Protein AF-A0A8T6I9H3-F1 (afdb_monomer)

pLDDT: mean 93.81, std 9.61, range [36.78, 98.88]

Secondary structure (DSSP, 8-state):
-PPP----HHHHHHHHHHHHHHHHHHHHHTT-HHHHHHHHHHTTTSTTHHHHHHHHHHHTTTT--HHHHHHHHHHTTTSTHHHHHHHHHHHHHHHTT-HHHHHHH----S-HHHHHHHHHHHHHTT-HHHHHHTHHHHHSSSSPPPTTSHHHHHHHHHTT---HHHHHHHHHHHHHTT-HHHHHHHGGG--HHHHHHHHHHHHHHH-GGGGG-GGGS-SSHHHHHHHHHHHHHHHTT-HHHHHHHHHHHHTTS---HHHHHHHHHHHHHHHHHTT-PPSS--TT-TTS-HHHHHHHHHHHHHTT-HHHHHHHHHTS-HHHHTSHHHHHHHHH-

Radius of gyration: 30.92 Å; Cα contacts (8 Å, |Δi|>4): 380; chains: 1; bounding box: 81×69×68 Å

Structure (mmCIF, N/CA/C/O backbone):
data_AF-A0A8T6I9H3-F1
#
_entry.id   AF-A0A8T6I9H3-F1
#
loop_
_atom_site.group_PDB
_atom_site.id
_atom_site.type_symbol
_atom_site.label_atom_id
_atom_site.label_alt_id
_atom_site.label_comp_id
_atom_site.label_asym_id
_atom_site.label_entity_id
_atom_site.label_seq_id
_atom_site.pdbx_PDB_ins_code
_atom_site.Cartn_x
_atom_site.Cartn_y
_atom_site.Cartn_z
_atom_site.occupancy
_atom_site.B_iso_or_equiv
_atom_site.auth_seq_id
_atom_site.auth_comp_id
_atom_site.auth_asym_id
_atom_site.auth_atom_id
_atom_site.pdbx_PDB_model_num
ATOM 1 N N . MET A 1 1 ? -57.522 -49.119 18.468 1.00 36.78 1 MET A N 1
ATOM 2 C CA . MET A 1 1 ? -56.795 -48.769 17.228 1.00 36.78 1 MET A CA 1
ATOM 3 C C . MET A 1 1 ? -56.031 -47.480 17.464 1.00 36.78 1 MET A C 1
ATOM 5 O O . MET A 1 1 ? -56.468 -46.676 18.274 1.00 36.78 1 MET A O 1
ATOM 9 N N . ALA A 1 2 ? -54.859 -47.402 16.841 1.00 38.75 2 ALA A N 1
ATOM 10 C CA . ALA A 1 2 ? -53.710 -46.561 17.155 1.00 38.75 2 ALA A CA 1
ATOM 11 C C . ALA A 1 2 ? -53.983 -45.057 17.339 1.00 38.75 2 ALA A C 1
ATOM 13 O O . ALA A 1 2 ? -54.777 -44.458 16.618 1.00 38.75 2 ALA A O 1
ATOM 14 N N . GLY A 1 3 ? -53.257 -44.474 18.298 1.00 36.84 3 GLY A N 1
ATOM 15 C CA . GLY A 1 3 ? -53.202 -43.043 18.560 1.00 36.84 3 GLY A CA 1
ATOM 16 C C . GLY A 1 3 ? -52.386 -42.282 17.514 1.00 36.84 3 GLY A C 1
ATOM 17 O O . GLY A 1 3 ? -51.357 -42.758 17.032 1.00 36.84 3 GLY A O 1
ATOM 18 N N . LEU A 1 4 ? -52.866 -41.080 17.196 1.00 40.47 4 LEU A N 1
ATOM 19 C CA . LEU A 1 4 ? -52.144 -40.054 16.452 1.00 40.47 4 LEU A CA 1
ATOM 20 C C . LEU A 1 4 ? -51.033 -39.477 17.342 1.00 40.47 4 LEU A C 1
ATOM 22 O O . LEU A 1 4 ? -51.314 -38.860 18.368 1.00 40.47 4 LEU A O 1
ATOM 26 N N . LEU A 1 5 ? -49.776 -39.640 16.931 1.00 42.06 5 LEU A N 1
ATOM 27 C CA . LEU A 1 5 ? -48.656 -38.880 17.480 1.00 42.06 5 LEU A CA 1
ATOM 28 C C . LEU A 1 5 ? -48.654 -37.484 16.848 1.00 42.06 5 LEU A C 1
ATOM 30 O O . LEU A 1 5 ? -48.402 -37.328 15.655 1.00 42.06 5 LEU A O 1
ATOM 34 N N . ALA A 1 6 ? -48.951 -36.474 17.663 1.00 47.09 6 ALA A N 1
ATOM 35 C CA . ALA A 1 6 ? -48.801 -35.069 17.319 1.00 47.09 6 ALA A CA 1
ATOM 36 C C . ALA A 1 6 ? -47.307 -34.710 17.238 1.00 47.09 6 ALA A C 1
ATOM 38 O O . ALA A 1 6 ? -46.631 -34.582 18.254 1.00 47.09 6 ALA A O 1
ATOM 39 N N . THR A 1 7 ? -46.790 -34.520 16.026 1.00 47.56 7 THR A N 1
ATOM 40 C CA . THR A 1 7 ? -45.418 -34.046 15.771 1.00 47.56 7 THR A CA 1
ATOM 41 C C . THR A 1 7 ? -45.321 -32.515 15.638 1.00 47.56 7 THR A C 1
ATOM 43 O O . THR A 1 7 ? -44.313 -32.010 15.157 1.00 47.56 7 THR A O 1
ATOM 46 N N . GLY A 1 8 ? -46.353 -31.759 16.045 1.00 48.25 8 GLY A N 1
ATOM 47 C CA . GLY A 1 8 ? -46.436 -30.299 15.850 1.00 48.25 8 GLY A CA 1
ATOM 48 C C . GLY A 1 8 ? -45.711 -29.426 16.889 1.00 48.25 8 GLY A C 1
ATOM 49 O O . GLY A 1 8 ? -45.362 -28.291 16.592 1.00 48.25 8 GLY A O 1
ATOM 50 N N . GLY A 1 9 ? -45.420 -29.939 18.090 1.00 56.88 9 GLY A N 1
ATOM 51 C CA . GLY A 1 9 ? -45.031 -29.091 19.230 1.00 56.88 9 GLY A CA 1
ATOM 52 C C . GLY A 1 9 ? -43.678 -28.376 19.112 1.00 56.88 9 GLY A C 1
ATOM 53 O O . GLY A 1 9 ? -43.577 -27.207 19.453 1.00 56.88 9 GLY A O 1
ATOM 54 N N . ALA A 1 10 ? -42.637 -29.040 18.604 1.00 60.53 10 ALA A N 1
ATOM 55 C CA . ALA A 1 10 ? -41.284 -28.466 18.595 1.00 60.53 10 ALA A CA 1
ATOM 56 C C . ALA A 1 10 ? -41.051 -27.442 17.465 1.00 60.53 10 ALA A C 1
ATOM 58 O O . ALA A 1 10 ? -40.209 -26.554 17.587 1.00 60.53 10 ALA A O 1
ATOM 59 N N . ALA A 1 11 ? -41.773 -27.571 16.346 1.00 62.22 11 ALA A N 1
ATOM 60 C CA . ALA A 1 11 ? -41.647 -26.661 15.208 1.00 62.22 11 ALA A CA 1
ATOM 61 C C . ALA A 1 11 ? -42.436 -25.358 15.425 1.00 62.22 11 ALA A C 1
ATOM 63 O O . ALA A 1 11 ? -41.925 -24.286 15.085 1.00 62.22 11 ALA A O 1
ATOM 64 N N . ASP A 1 12 ? -43.626 -25.452 16.029 1.00 63.31 12 ASP A N 1
ATOM 65 C CA . ASP A 1 12 ? -44.452 -24.294 16.388 1.00 63.31 12 ASP A CA 1
ATOM 66 C C . ASP A 1 12 ? -43.813 -23.483 17.531 1.00 63.31 12 ASP A C 1
ATOM 68 O O . ASP A 1 12 ? -43.725 -22.258 17.431 1.00 63.31 12 ASP A O 1
ATOM 72 N N . ASP A 1 13 ? -43.233 -24.154 18.535 1.00 80.56 13 ASP A N 1
ATOM 73 C CA . ASP A 1 13 ? -42.449 -23.526 19.615 1.00 80.56 13 ASP A CA 1
ATOM 74 C C . ASP A 1 13 ? -41.229 -22.761 19.062 1.00 80.56 13 ASP A C 1
ATOM 76 O O . ASP A 1 13 ? -41.000 -21.587 19.359 1.00 80.56 13 ASP A O 1
ATOM 80 N N . LEU A 1 14 ? -40.491 -23.360 18.119 1.00 88.62 14 LEU A N 1
ATOM 81 C CA . LEU A 1 14 ? -39.359 -22.683 17.481 1.00 88.62 14 LEU A CA 1
ATOM 82 C C . LEU A 1 14 ? -39.787 -21.472 16.631 1.00 88.62 14 LEU A C 1
ATOM 84 O O . LEU A 1 14 ? -39.045 -20.487 16.540 1.00 88.62 14 LEU A O 1
ATOM 88 N N . TYR A 1 15 ? -40.951 -21.526 15.975 1.00 91.75 15 TYR A N 1
ATOM 89 C CA . TYR A 1 15 ? -41.499 -20.387 15.232 1.00 91.75 15 TYR A CA 1
ATOM 90 C C . TYR A 1 15 ? -41.883 -19.233 16.168 1.00 91.75 15 TYR A C 1
ATOM 92 O O . TYR A 1 15 ? -41.583 -18.068 15.869 1.00 91.75 15 TYR A O 1
ATOM 100 N N . GLU A 1 16 ? -42.482 -19.544 17.315 1.00 92.56 16 GLU A N 1
ATOM 101 C CA . GLU A 1 16 ? -42.826 -18.551 18.328 1.00 92.56 16 GLU A CA 1
ATOM 102 C C . GLU A 1 16 ? -41.568 -17.898 18.921 1.00 92.56 16 GLU A C 1
ATOM 104 O O . GLU A 1 16 ? -41.449 -16.670 18.888 1.00 92.56 16 GLU A O 1
ATOM 109 N N . LEU A 1 17 ? -40.561 -18.689 19.316 1.00 94.38 17 LEU A N 1
ATOM 110 C CA . LEU A 1 17 ? -39.268 -18.189 19.812 1.00 94.38 17 LEU A CA 1
ATOM 111 C C . LEU A 1 17 ? -38.562 -17.277 18.794 1.00 94.38 17 LEU A C 1
ATOM 113 O O . LEU A 1 17 ? -38.010 -16.229 19.145 1.00 94.38 17 LEU A O 1
ATOM 117 N N . ARG A 1 18 ? -38.615 -17.617 17.497 1.00 95.75 18 ARG A N 1
ATOM 118 C CA . ARG A 1 18 ? -38.089 -16.760 16.416 1.00 95.75 18 ARG A CA 1
ATOM 119 C C . ARG A 1 18 ? -38.833 -15.433 16.318 1.00 95.75 18 ARG A C 1
ATOM 121 O O . ARG A 1 18 ? -38.207 -14.405 16.049 1.00 95.75 18 ARG A O 1
ATOM 128 N N . THR A 1 19 ? -40.149 -15.453 16.495 1.00 95.94 19 THR A N 1
ATOM 129 C CA . THR A 1 19 ? -40.988 -14.251 16.458 1.00 95.94 19 THR A CA 1
ATOM 130 C C . THR A 1 19 ? -40.684 -13.358 17.658 1.00 95.94 19 THR A C 1
ATOM 132 O O . THR A 1 19 ? -40.371 -12.183 17.467 1.00 95.94 19 THR A O 1
ATOM 135 N N . GLN A 1 20 ? -40.643 -13.925 18.866 1.00 95.88 20 GLN A N 1
ATOM 136 C CA . GLN A 1 20 ? -40.272 -13.221 20.097 1.00 95.88 20 GLN A CA 1
ATOM 137 C C . GLN A 1 20 ? -38.870 -12.598 20.006 1.00 95.88 20 GLN A C 1
ATOM 139 O O . GLN A 1 20 ? -38.680 -11.437 20.375 1.00 95.88 20 GLN A O 1
ATOM 144 N N . TYR A 1 21 ? -37.896 -13.315 19.435 1.00 97.56 21 TYR A N 1
ATOM 145 C CA . TYR A 1 21 ? -36.550 -12.788 19.196 1.00 97.56 21 TYR A CA 1
ATOM 146 C C . TYR A 1 21 ? -36.554 -11.557 18.275 1.00 97.56 21 TYR A C 1
ATOM 148 O O . TYR A 1 21 ? -35.934 -10.540 18.594 1.00 97.56 21 TYR A O 1
ATOM 156 N N . LYS A 1 22 ? -37.264 -11.614 17.138 1.00 97.44 22 LYS A N 1
ATOM 157 C CA . LYS A 1 22 ? -37.375 -10.468 16.214 1.00 97.44 22 LYS A CA 1
ATOM 158 C C . LYS A 1 22 ? -38.033 -9.271 16.897 1.00 97.44 22 LYS A C 1
ATOM 160 O O . LYS A 1 22 ? -37.545 -8.146 16.779 1.00 97.44 22 LYS A O 1
ATOM 165 N N . ASP A 1 23 ? -39.089 -9.526 17.661 1.00 97.31 23 ASP A N 1
ATOM 166 C CA . ASP A 1 23 ? -39.791 -8.522 18.454 1.00 97.31 23 ASP A CA 1
ATOM 167 C C . ASP A 1 23 ? -38.887 -7.855 19.494 1.00 97.31 23 ASP A C 1
ATOM 169 O O . ASP A 1 23 ? -38.960 -6.636 19.682 1.00 97.31 23 ASP A O 1
ATOM 173 N N . ALA A 1 24 ? -38.009 -8.626 20.142 1.00 97.75 24 ALA A N 1
ATOM 174 C CA . ALA A 1 24 ? -37.013 -8.113 21.076 1.00 97.75 24 ALA A CA 1
ATOM 175 C C . ALA A 1 24 ? -36.038 -7.162 20.368 1.00 97.75 24 ALA A C 1
ATOM 177 O O . ALA A 1 24 ? -35.841 -6.027 20.813 1.00 97.75 24 ALA A O 1
ATOM 178 N N . VAL A 1 25 ? -35.480 -7.576 19.226 1.00 97.25 25 VAL A N 1
ATOM 179 C CA . VAL A 1 25 ? -34.564 -6.738 18.434 1.00 97.25 25 VAL A CA 1
ATOM 180 C C . VAL A 1 25 ? -35.252 -5.440 17.993 1.00 97.25 25 VAL A C 1
ATOM 182 O O . VAL A 1 25 ? -34.692 -4.356 18.170 1.00 97.25 25 VAL A O 1
ATOM 185 N N . HIS A 1 26 ? -36.491 -5.515 17.501 1.00 97.69 26 HIS A N 1
ATOM 186 C CA . HIS A 1 26 ? -37.279 -4.335 17.131 1.00 97.69 26 HIS A CA 1
ATOM 187 C C . HIS A 1 26 ? -37.606 -3.444 18.339 1.00 97.69 26 HIS A C 1
ATOM 189 O O . HIS A 1 26 ? -37.639 -2.217 18.223 1.00 97.69 26 HIS A O 1
ATOM 195 N N . ALA A 1 27 ? -37.864 -4.029 19.512 1.00 97.69 27 ALA A N 1
ATOM 196 C CA . ALA A 1 27 ? -38.088 -3.271 20.737 1.00 97.69 27 ALA A CA 1
ATOM 197 C C . ALA A 1 27 ? -36.842 -2.466 21.122 1.00 97.69 27 ALA A C 1
ATOM 199 O O . ALA A 1 27 ? -36.969 -1.278 21.416 1.00 97.69 27 ALA A O 1
ATOM 200 N N . LEU A 1 28 ? -35.653 -3.071 21.050 1.00 96.62 28 LEU A N 1
ATOM 201 C CA . LEU A 1 28 ? -34.394 -2.381 21.321 1.00 96.62 28 LEU A CA 1
ATOM 202 C C . LEU A 1 28 ? -34.133 -1.244 20.325 1.00 96.62 28 LEU A C 1
ATOM 204 O O . LEU A 1 28 ? -33.828 -0.130 20.743 1.00 96.62 28 LEU A O 1
ATOM 208 N N . GLN A 1 29 ? -34.305 -1.501 19.025 1.00 94.44 29 GLN A N 1
ATOM 209 C CA . GLN A 1 29 ? -34.139 -0.491 17.970 1.00 94.44 29 GLN A CA 1
ATOM 210 C C . GLN A 1 29 ? -35.093 0.699 18.145 1.00 94.44 29 GLN A C 1
ATOM 212 O O . GLN A 1 29 ? -34.716 1.838 17.888 1.00 94.44 29 GLN A O 1
ATOM 217 N N . ALA A 1 30 ? -36.309 0.444 18.635 1.00 96.44 30 ALA A N 1
ATOM 218 C CA . ALA A 1 30 ? -37.301 1.467 18.952 1.00 96.44 30 ALA A CA 1
ATOM 219 C C . ALA A 1 30 ? -37.103 2.128 20.335 1.00 96.44 30 ALA A C 1
ATOM 221 O O . ALA A 1 30 ? -37.972 2.874 20.779 1.00 96.44 30 ALA A O 1
ATOM 222 N N . GLY A 1 31 ? -36.023 1.821 21.065 1.00 94.75 31 GLY A N 1
ATOM 223 C CA . GLY A 1 31 ? -35.756 2.370 22.401 1.00 94.75 31 GLY A CA 1
ATOM 224 C C . GLY A 1 31 ? -36.670 1.836 23.514 1.00 94.75 31 GLY A C 1
ATOM 225 O O . GLY A 1 31 ? -36.645 2.343 24.635 1.00 94.75 31 GLY A O 1
ATOM 226 N N . ARG A 1 32 ? -37.464 0.790 23.255 1.00 96.62 32 ARG A N 1
ATOM 227 C CA . ARG A 1 32 ? -38.365 0.147 24.229 1.00 96.62 32 ARG A CA 1
ATOM 228 C C . ARG A 1 32 ? -37.593 -0.835 25.117 1.00 96.62 32 ARG A C 1
ATOM 230 O O . ARG A 1 32 ? -37.843 -2.041 25.103 1.00 96.62 32 ARG A O 1
ATOM 237 N N . ILE A 1 33 ? -36.654 -0.302 25.903 1.00 94.50 33 ILE A N 1
ATOM 238 C CA . ILE A 1 33 ? -35.688 -1.082 26.696 1.00 94.50 33 ILE A CA 1
ATOM 239 C C . ILE A 1 33 ? -36.370 -2.044 27.675 1.00 94.50 33 ILE A C 1
ATOM 241 O O . ILE A 1 33 ? -35.917 -3.174 27.827 1.00 94.50 33 ILE A O 1
ATOM 245 N N . THR A 1 34 ? -37.480 -1.648 28.304 1.00 95.94 34 THR A N 1
ATOM 246 C CA . THR A 1 34 ? -38.217 -2.523 29.232 1.00 95.94 34 THR A CA 1
ATOM 247 C C . THR A 1 34 ? -38.775 -3.763 28.530 1.00 95.94 34 THR A C 1
ATOM 249 O O . THR A 1 34 ? -38.572 -4.869 29.024 1.00 95.94 34 THR A O 1
ATOM 252 N N . LYS A 1 35 ? -39.403 -3.601 27.350 1.00 95.94 35 LYS A N 1
ATOM 253 C CA . LYS A 1 35 ? -39.922 -4.729 26.549 1.00 95.94 35 LYS A CA 1
ATOM 254 C C . LYS A 1 35 ? -38.778 -5.639 26.099 1.00 95.94 35 LYS A C 1
ATOM 256 O O . LYS A 1 35 ? -38.881 -6.854 26.209 1.00 95.94 35 LYS A O 1
ATOM 261 N N . PHE A 1 36 ? -37.673 -5.050 25.646 1.00 97.62 36 PHE A N 1
ATOM 262 C CA . PHE A 1 36 ? -36.490 -5.808 25.248 1.00 97.62 36 PHE A CA 1
ATOM 263 C C . PHE A 1 36 ? -35.885 -6.616 26.408 1.00 97.62 36 PHE A C 1
ATOM 265 O O . PHE A 1 36 ? -35.610 -7.797 26.244 1.00 97.62 36 PHE A O 1
ATOM 272 N N . ARG A 1 37 ? -35.726 -6.020 27.598 1.00 95.31 37 ARG A N 1
ATOM 273 C CA . ARG A 1 37 ? -35.173 -6.716 28.775 1.00 95.31 37 ARG A CA 1
ATOM 274 C C . ARG A 1 37 ? -36.084 -7.811 29.31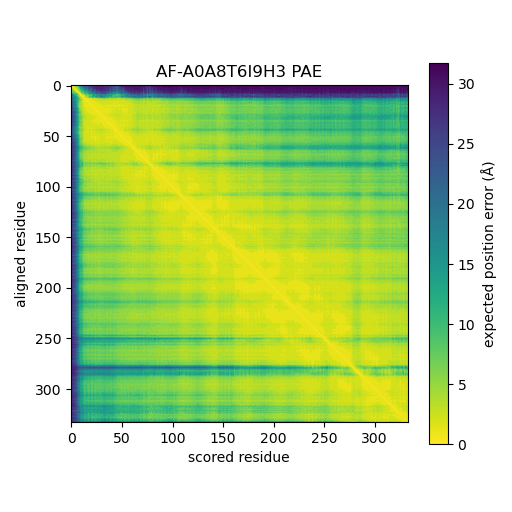7 1.00 95.31 37 ARG A C 1
ATOM 276 O O . ARG A 1 37 ? -35.578 -8.737 29.939 1.00 95.31 37 ARG A O 1
ATOM 283 N N . GLN A 1 38 ? -37.397 -7.689 29.125 1.00 96.12 38 GLN A N 1
ATOM 284 C CA . GLN A 1 38 ? -38.328 -8.775 29.419 1.00 96.12 38 GLN A CA 1
ATOM 285 C C . GLN A 1 38 ? -38.064 -9.953 28.476 1.00 96.12 38 GLN A C 1
ATOM 287 O O . GLN A 1 38 ? -37.698 -11.021 28.949 1.00 96.12 38 GLN A O 1
ATOM 292 N N . ALA A 1 39 ? -38.075 -9.709 27.163 1.00 95.38 39 ALA A N 1
ATOM 293 C CA . ALA A 1 39 ? -37.792 -10.743 26.168 1.00 95.38 39 ALA A CA 1
ATOM 294 C C . ALA A 1 39 ? -36.387 -11.361 26.308 1.00 95.38 39 ALA A C 1
ATOM 296 O O . ALA A 1 39 ? -36.203 -12.538 26.026 1.00 95.38 39 ALA A O 1
ATOM 297 N N . LEU A 1 40 ? -35.392 -10.590 26.77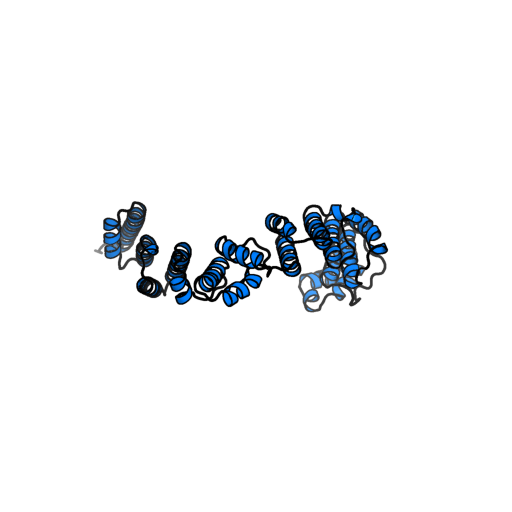0 1.00 96.06 40 LEU A N 1
ATOM 298 C CA . LEU A 1 40 ? -34.058 -11.108 27.082 1.00 96.06 40 LEU A CA 1
ATOM 299 C C . LEU A 1 40 ? -34.113 -12.216 28.146 1.00 96.06 40 LEU A C 1
ATOM 301 O O . LEU A 1 40 ? -33.434 -13.218 27.986 1.00 96.06 40 LEU A O 1
ATOM 305 N N . ARG A 1 41 ? -34.926 -12.052 29.200 1.00 96.50 41 ARG A N 1
ATOM 306 C CA . ARG A 1 41 ? -35.116 -13.089 30.231 1.00 96.50 41 ARG A CA 1
ATOM 307 C C . ARG A 1 41 ? -35.931 -14.264 29.707 1.00 96.50 41 ARG A C 1
ATOM 309 O O . ARG A 1 41 ? -35.566 -15.407 29.942 1.00 96.50 41 ARG A O 1
ATOM 316 N N . ASP A 1 42 ? -37.004 -13.975 28.974 1.00 95.44 42 ASP A N 1
ATOM 317 C CA . ASP A 1 42 ? -37.926 -15.006 28.481 1.00 95.44 42 ASP A CA 1
ATOM 318 C C . ASP A 1 42 ? -37.248 -15.967 27.487 1.00 95.44 42 ASP A C 1
ATOM 320 O O . ASP A 1 42 ? -37.671 -17.107 27.329 1.00 95.44 42 ASP A O 1
ATOM 324 N N . LEU A 1 43 ? -36.163 -15.525 26.841 1.00 96.06 43 LEU A N 1
ATOM 325 C CA . LEU A 1 43 ? -35.438 -16.279 25.823 1.00 96.06 43 LEU A CA 1
ATOM 326 C C . LEU A 1 43 ? -34.137 -16.930 26.324 1.00 96.06 43 LEU A C 1
ATOM 328 O O . LEU A 1 43 ? -33.355 -17.353 25.483 1.00 96.06 43 LEU A O 1
ATOM 332 N N . GLU A 1 44 ? -33.872 -17.051 27.632 1.00 92.06 44 GLU A N 1
ATOM 333 C CA . GLU A 1 44 ? -32.578 -17.533 28.177 1.00 92.06 44 GLU A CA 1
ATOM 334 C C . GLU A 1 44 ? -32.111 -18.899 27.612 1.00 92.06 44 GLU A C 1
ATOM 336 O O . GLU A 1 44 ? -30.911 -19.123 27.445 1.00 92.06 44 GLU A O 1
ATOM 341 N N . GLY A 1 45 ? -33.044 -19.779 27.225 1.00 91.06 45 GLY A N 1
ATOM 342 C CA . GLY A 1 45 ? -32.761 -21.077 26.590 1.00 91.06 45 GLY A CA 1
ATOM 343 C C . GLY A 1 45 ? -32.738 -21.085 25.054 1.00 91.06 45 GLY A C 1
ATOM 344 O O . GLY A 1 45 ? -32.439 -22.113 24.446 1.00 91.06 45 GLY A O 1
ATOM 345 N N . TYR A 1 46 ? -33.061 -19.971 24.393 1.00 94.94 46 TYR A N 1
ATOM 346 C CA . TYR A 1 46 ? -33.114 -19.900 22.934 1.00 94.94 46 TYR A CA 1
ATOM 347 C C . TYR A 1 46 ? -31.711 -19.763 22.331 1.00 94.94 46 TYR A C 1
ATOM 349 O O . TYR A 1 46 ? -30.908 -18.943 22.767 1.00 94.94 46 TYR A O 1
ATOM 357 N N . ALA A 1 47 ? -31.427 -20.498 21.252 1.00 93.00 47 ALA A N 1
ATOM 358 C CA . ALA A 1 47 ? -30.092 -20.564 20.646 1.00 93.00 47 ALA A CA 1
ATOM 359 C C . ALA A 1 47 ? -29.479 -19.193 20.274 1.00 93.00 47 ALA A C 1
ATOM 361 O O . ALA A 1 47 ? -28.260 -19.039 20.292 1.00 93.00 47 ALA A O 1
ATOM 362 N N . LEU A 1 48 ? -30.300 -18.183 19.946 1.00 93.75 48 LEU A N 1
ATOM 363 C CA . LEU A 1 48 ? -29.827 -16.830 19.609 1.00 93.75 48 LEU A CA 1
ATOM 364 C C . LEU A 1 48 ? -29.833 -15.850 20.792 1.00 93.75 48 LEU A C 1
ATOM 366 O O . LEU A 1 48 ? -29.505 -14.677 20.605 1.00 93.75 48 LEU A O 1
ATOM 370 N N . HIS A 1 49 ? -30.168 -16.293 22.004 1.00 94.38 49 HIS A N 1
ATOM 371 C CA . HIS A 1 49 ? -30.130 -15.468 23.213 1.00 94.38 49 HIS A CA 1
ATOM 372 C C . HIS A 1 49 ? -28.803 -14.711 23.414 1.00 94.38 49 HIS A C 1
ATOM 374 O O . HIS A 1 49 ? -28.853 -13.512 23.706 1.00 94.38 49 HIS A O 1
ATOM 380 N N . PRO A 1 50 ? -27.617 -15.298 23.143 1.00 93.31 50 PRO A N 1
ATOM 381 C CA . PRO A 1 50 ? -26.347 -14.574 23.257 1.00 93.31 50 PRO A CA 1
ATOM 382 C C . PRO A 1 50 ? -26.244 -13.323 22.369 1.00 93.31 50 PRO A C 1
ATOM 384 O O . PRO A 1 50 ? -25.556 -12.365 22.724 1.00 93.31 50 PRO A O 1
ATOM 387 N N . TYR A 1 51 ? -26.980 -13.264 21.252 1.00 94.38 51 TYR A N 1
ATOM 388 C CA . TYR A 1 51 ? -27.076 -12.045 20.444 1.00 94.38 51 TYR A CA 1
ATOM 389 C C . TYR A 1 51 ? -27.913 -10.962 21.131 1.00 94.38 51 TYR A C 1
ATOM 391 O O . TYR A 1 51 ? -27.571 -9.787 21.026 1.00 94.38 51 TYR A O 1
ATOM 399 N N . LEU A 1 52 ? -28.973 -11.322 21.864 1.00 95.69 52 LEU A N 1
ATOM 400 C CA . LEU A 1 52 ? -29.729 -10.354 22.666 1.00 95.69 52 LEU A CA 1
ATOM 401 C C . LEU A 1 52 ? -28.864 -9.808 23.808 1.00 95.69 52 LEU A C 1
ATOM 403 O O . LEU A 1 52 ? -28.838 -8.597 24.015 1.00 95.69 52 LEU A O 1
ATOM 407 N N . VAL A 1 53 ? -28.082 -10.661 24.480 1.00 94.19 53 VAL A N 1
ATOM 408 C CA . VAL A 1 53 ? -27.089 -10.222 25.479 1.00 94.19 53 VAL A CA 1
ATOM 409 C C . VAL A 1 53 ? -26.093 -9.238 24.854 1.00 94.19 53 VAL A C 1
ATOM 411 O O . VAL A 1 53 ? -25.861 -8.155 25.394 1.00 94.19 53 VAL A O 1
ATOM 414 N N . TYR A 1 54 ? -25.547 -9.572 23.682 1.00 94.88 54 TYR A N 1
ATOM 415 C CA . TYR A 1 54 ? -24.656 -8.688 22.931 1.00 94.88 54 TYR A CA 1
ATOM 416 C C . TYR A 1 54 ? -25.306 -7.332 22.620 1.00 94.88 54 TYR A C 1
ATOM 418 O O . TYR A 1 54 ? -24.694 -6.292 22.875 1.00 94.88 54 TYR A O 1
ATOM 426 N N . TYR A 1 55 ? -26.542 -7.322 22.111 1.00 94.88 55 TYR A N 1
ATOM 427 C CA . TYR A 1 55 ? -27.249 -6.090 21.766 1.00 94.88 55 TYR A CA 1
ATOM 428 C C . TYR A 1 55 ? -27.593 -5.237 22.994 1.00 94.88 55 TYR A C 1
ATOM 430 O O . TYR A 1 55 ? -27.477 -4.010 22.922 1.00 94.88 55 TYR A O 1
ATOM 438 N N . ASP A 1 56 ? -27.952 -5.852 24.130 1.00 94.56 56 ASP A N 1
ATOM 439 C CA . ASP A 1 56 ? -28.158 -5.125 25.390 1.00 94.56 56 ASP A CA 1
ATOM 440 C C . ASP A 1 56 ? -26.893 -4.358 25.763 1.00 94.56 56 ASP A C 1
ATOM 442 O O . ASP A 1 56 ? -26.940 -3.147 25.981 1.00 94.56 56 ASP 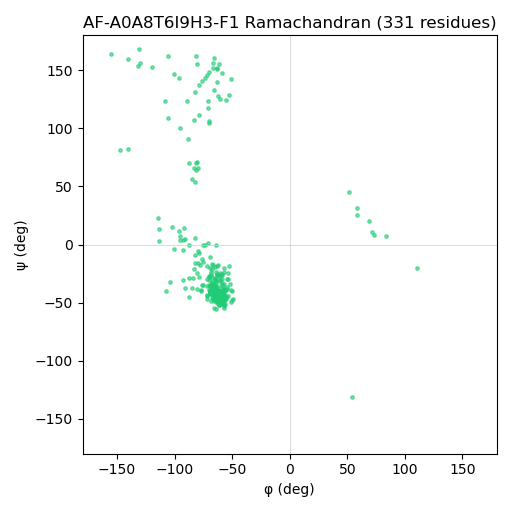A O 1
ATOM 446 N N . ILE A 1 57 ? -25.752 -5.049 25.793 1.00 93.69 57 ILE A N 1
ATOM 447 C CA . ILE A 1 57 ? -24.486 -4.459 26.221 1.00 93.69 57 ILE A CA 1
ATOM 448 C C . ILE A 1 57 ? -24.009 -3.406 25.215 1.00 93.69 57 ILE A C 1
ATOM 450 O O . ILE A 1 57 ? -23.555 -2.329 25.613 1.00 93.69 57 ILE A O 1
ATOM 454 N N . GLU A 1 58 ? -24.153 -3.674 23.915 1.00 91.94 58 GLU A N 1
ATOM 455 C CA . GLU A 1 58 ? -23.819 -2.721 22.859 1.00 91.94 58 GLU A CA 1
ATOM 456 C C . GLU A 1 58 ? -24.635 -1.426 22.982 1.00 91.94 58 GLU A C 1
ATOM 458 O O . GLU A 1 58 ? -24.076 -0.334 22.842 1.00 91.94 58 GLU A O 1
ATOM 463 N N . SER A 1 59 ? -25.923 -1.511 23.322 1.00 92.31 59 SER A N 1
ATOM 464 C CA . SER A 1 59 ? -26.776 -0.320 23.460 1.00 92.31 59 SER A CA 1
ATOM 465 C C . SER A 1 59 ? -26.287 0.665 24.530 1.00 92.31 59 SER A C 1
ATOM 467 O O . SER A 1 59 ? -26.501 1.874 24.439 1.00 92.31 59 SER A O 1
ATOM 469 N N . ARG A 1 60 ? -25.562 0.152 25.527 1.00 91.44 60 ARG A N 1
ATOM 470 C CA . ARG A 1 60 ? -25.027 0.904 26.669 1.00 91.44 60 ARG A CA 1
ATOM 471 C C . ARG A 1 60 ? -23.501 0.982 26.689 1.00 91.44 60 ARG A C 1
ATOM 473 O O . ARG A 1 60 ? -22.928 1.437 27.678 1.00 91.44 60 ARG A O 1
ATOM 480 N N . LEU A 1 61 ? -22.833 0.630 25.587 1.00 90.19 61 LEU A N 1
ATOM 481 C CA . LEU A 1 61 ? -21.370 0.538 25.449 1.00 90.19 61 LEU A CA 1
ATOM 482 C C . LEU A 1 61 ? -20.616 1.798 25.904 1.00 90.19 61 LEU A C 1
ATOM 484 O O . LEU A 1 61 ? -19.514 1.720 26.443 1.00 90.19 61 LEU A O 1
ATOM 488 N N . ARG A 1 62 ? -21.212 2.980 25.702 1.00 89.06 62 ARG A N 1
ATOM 489 C CA . ARG A 1 62 ? -20.654 4.271 26.140 1.00 89.06 62 ARG A CA 1
ATOM 490 C C . ARG A 1 62 ? -20.562 4.385 27.666 1.00 89.06 62 ARG A C 1
ATOM 492 O O . ARG A 1 62 ? -19.687 5.085 28.166 1.00 89.06 62 ARG A O 1
ATOM 499 N N . HIS A 1 63 ? -21.439 3.722 28.402 1.00 90.50 63 HIS A N 1
ATOM 500 C CA . HIS A 1 63 ? -21.536 3.825 29.856 1.00 90.50 63 HIS A CA 1
ATOM 501 C C . HIS A 1 63 ? -20.876 2.653 30.586 1.00 90.50 63 HIS A C 1
ATOM 503 O O . HIS A 1 63 ? -20.788 2.684 31.807 1.00 90.50 63 HIS A O 1
ATOM 509 N N . LEU A 1 64 ? -20.370 1.655 29.854 1.00 94.62 64 LEU A N 1
ATOM 510 C CA . LEU A 1 64 ? -19.659 0.523 30.440 1.00 94.62 64 LEU A CA 1
ATOM 511 C C . LEU A 1 64 ? -18.388 0.970 31.169 1.00 94.62 64 LEU A C 1
ATOM 513 O O . LEU A 1 64 ? -17.517 1.629 30.580 1.00 94.62 64 LEU A O 1
ATOM 517 N N . SER A 1 65 ? -18.270 0.541 32.428 1.00 95.38 65 SER A N 1
ATOM 518 C CA . SER A 1 65 ? -17.008 0.573 33.160 1.00 95.38 65 SER A CA 1
ATOM 519 C C . SER A 1 65 ? -15.997 -0.395 32.520 1.00 95.38 65 SER A C 1
ATOM 521 O O . SER A 1 65 ? -16.395 -1.300 31.777 1.00 95.38 65 SER A O 1
ATOM 523 N N . PRO A 1 66 ? -14.687 -0.238 32.773 1.00 96.38 66 PRO A N 1
ATOM 524 C CA . PRO A 1 66 ? -13.704 -1.196 32.275 1.00 96.38 66 PRO A CA 1
ATOM 525 C C . PRO A 1 66 ? -13.924 -2.618 32.798 1.00 96.38 66 PRO A C 1
ATOM 527 O O . PRO A 1 66 ? -13.850 -3.569 32.022 1.00 96.38 66 PRO A O 1
ATOM 530 N N . ALA A 1 67 ? -14.290 -2.763 34.075 1.00 96.44 67 ALA A N 1
ATOM 531 C CA . ALA A 1 67 ? -14.617 -4.058 34.667 1.00 96.44 67 ALA A CA 1
ATOM 532 C C . ALA A 1 67 ? -15.817 -4.719 33.967 1.00 96.44 67 ALA A C 1
ATOM 534 O O . ALA A 1 67 ? -15.750 -5.895 33.610 1.00 96.44 67 ALA A O 1
ATOM 535 N N . ASP A 1 68 ? -16.879 -3.956 33.685 1.00 95.62 68 ASP A N 1
ATOM 536 C CA . ASP A 1 68 ? -18.052 -4.477 32.973 1.00 95.62 68 ASP A CA 1
ATOM 537 C C . ASP A 1 68 ? -17.732 -4.864 31.529 1.00 95.62 68 ASP A C 1
ATOM 539 O O . ASP A 1 68 ? -18.296 -5.827 31.017 1.00 95.62 68 ASP A O 1
ATOM 543 N N . ALA A 1 69 ? -16.827 -4.145 30.861 1.00 95.75 69 ALA A N 1
ATOM 544 C CA . ALA A 1 69 ? -16.404 -4.481 29.506 1.00 95.75 69 ALA A CA 1
ATOM 545 C C . ALA A 1 69 ? -15.579 -5.773 29.456 1.00 95.75 69 ALA A C 1
ATOM 547 O O . ALA A 1 69 ? -15.791 -6.598 28.567 1.00 95.75 69 ALA A O 1
ATOM 548 N N . VAL A 1 70 ? -14.675 -5.974 30.420 1.00 95.44 70 VAL A N 1
ATOM 549 C CA . VAL A 1 70 ? -13.921 -7.229 30.564 1.00 95.44 70 VAL A CA 1
ATOM 550 C C . VAL A 1 70 ? -14.866 -8.383 30.900 1.00 95.44 70 VAL A C 1
ATOM 552 O O . VAL A 1 70 ? -14.788 -9.439 30.274 1.00 95.44 70 VAL A O 1
ATOM 555 N N . LYS A 1 71 ? -15.819 -8.166 31.815 1.00 95.50 71 LYS A N 1
ATOM 556 C CA . LYS A 1 71 ? -16.853 -9.155 32.140 1.00 95.50 71 LYS A CA 1
ATOM 557 C C . LYS A 1 71 ? -17.695 -9.507 30.914 1.00 95.50 71 LYS A C 1
ATOM 559 O O . LYS A 1 71 ? -17.871 -10.681 30.623 1.00 95.50 71 LYS A O 1
ATOM 564 N N . ALA A 1 72 ? -18.156 -8.511 30.161 1.00 93.62 72 ALA A N 1
ATOM 565 C CA . ALA A 1 72 ? -18.939 -8.711 28.945 1.00 93.62 72 ALA A CA 1
ATOM 566 C C . ALA A 1 72 ? -18.173 -9.485 27.863 1.00 93.62 72 ALA A C 1
ATOM 568 O O . ALA A 1 72 ? -18.745 -10.357 27.214 1.00 93.62 72 ALA A O 1
ATOM 569 N N . ARG A 1 73 ? -16.876 -9.191 27.690 1.00 95.06 73 ARG A N 1
ATOM 570 C CA . ARG A 1 73 ? -15.987 -9.949 26.798 1.00 95.06 73 ARG A CA 1
ATOM 571 C C . ARG A 1 73 ? -15.938 -11.423 27.204 1.00 95.06 73 ARG A C 1
ATOM 573 O O . ARG A 1 73 ? -16.093 -12.276 26.341 1.00 95.06 73 ARG A O 1
ATOM 580 N N . LYS A 1 74 ? -15.782 -11.700 28.505 1.00 94.50 74 LYS A N 1
ATOM 581 C CA . LYS A 1 74 ? -15.737 -13.058 29.068 1.00 94.50 74 LYS A CA 1
ATOM 582 C C . LYS A 1 74 ? -17.070 -13.799 28.924 1.00 94.50 74 LYS A C 1
ATOM 584 O O . LYS A 1 74 ? -17.078 -14.953 28.531 1.00 94.50 74 LYS A O 1
ATOM 589 N N . THR A 1 75 ? -18.199 -13.135 29.180 1.00 91.81 75 THR A N 1
ATOM 590 C CA . THR A 1 75 ? -19.547 -13.724 29.037 1.00 91.81 75 THR A CA 1
ATOM 591 C C . THR A 1 75 ? -19.852 -14.191 27.610 1.00 91.81 75 THR A C 1
ATOM 593 O O . THR A 1 75 ? -20.692 -15.061 27.422 1.00 91.81 75 THR A O 1
ATOM 596 N N . LEU A 1 76 ? -19.189 -13.617 26.605 1.00 92.06 76 LEU A N 1
ATOM 597 C CA . LEU A 1 76 ? -19.399 -13.919 25.189 1.00 92.06 76 LEU A CA 1
ATOM 598 C C . LEU A 1 76 ? -18.169 -14.585 24.546 1.00 92.06 76 LEU A C 1
ATOM 600 O O . LEU A 1 76 ? -17.999 -14.468 23.334 1.00 92.06 76 LEU A O 1
ATOM 604 N N . GLU A 1 77 ? -17.292 -15.218 25.334 1.00 91.31 77 GLU A N 1
ATOM 605 C CA . GLU A 1 77 ? -15.992 -15.715 24.852 1.00 91.31 77 GLU A CA 1
ATOM 606 C C . GLU A 1 77 ? -16.090 -16.912 23.901 1.00 91.31 77 GLU A C 1
ATOM 608 O O . GLU A 1 77 ? -15.298 -17.007 22.967 1.00 91.31 77 GLU A O 1
ATOM 613 N N . ASP A 1 78 ? -17.110 -17.760 24.065 1.00 88.69 78 ASP A N 1
ATOM 614 C CA . ASP A 1 78 ? -17.365 -18.916 23.190 1.00 88.69 78 ASP A CA 1
ATOM 615 C C . ASP A 1 78 ? -17.864 -18.502 21.792 1.00 88.69 78 ASP A C 1
ATOM 617 O O . ASP A 1 78 ? -18.171 -19.333 20.937 1.00 88.69 78 ASP A O 1
ATOM 621 N N . MET A 1 79 ? -17.974 -17.194 21.545 1.00 88.56 79 MET A N 1
ATOM 622 C CA . MET A 1 79 ? -18.451 -16.607 20.304 1.00 88.56 79 MET A CA 1
ATOM 623 C C . MET A 1 79 ? -17.503 -15.504 19.829 1.00 88.56 79 MET A C 1
ATOM 625 O O . MET A 1 79 ? -16.932 -14.765 20.631 1.00 88.56 79 MET A O 1
ATOM 629 N N . PRO A 1 80 ? -17.441 -15.225 18.515 1.00 88.94 80 PRO A N 1
ATOM 630 C CA . PRO A 1 80 ? -16.707 -14.064 18.002 1.00 88.94 80 PRO A CA 1
ATOM 631 C C . PRO A 1 80 ? -17.300 -12.709 18.460 1.00 88.94 80 PRO A C 1
ATOM 633 O O . PRO A 1 80 ? -16.797 -11.642 18.096 1.00 88.94 80 PRO A O 1
ATOM 636 N N . LEU A 1 81 ? -18.390 -12.721 19.238 1.00 91.12 81 LEU A N 1
ATOM 637 C CA . LEU A 1 81 ? -19.080 -11.541 19.750 1.00 91.12 81 LEU A CA 1
ATOM 638 C C . LEU A 1 81 ? -18.331 -10.863 20.904 1.00 91.12 81 LEU A C 1
ATOM 640 O O . LEU A 1 81 ? -18.348 -9.631 20.958 1.0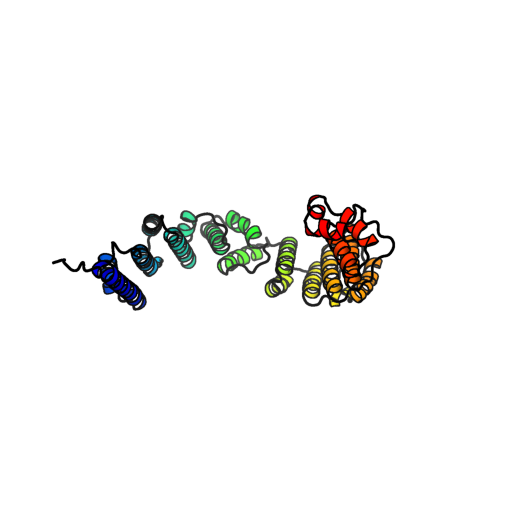0 91.12 81 LEU A O 1
ATOM 644 N N . GLY A 1 82 ? -17.654 -11.616 21.781 1.00 93.12 82 GLY A N 1
ATOM 645 C CA . GLY A 1 82 ? -16.926 -11.055 22.926 1.00 93.12 82 GLY A CA 1
ATOM 646 C C . GLY A 1 82 ? -15.800 -10.113 22.500 1.00 93.12 82 GLY A C 1
ATOM 647 O O . GLY A 1 82 ? -15.772 -8.944 22.894 1.00 93.12 82 GLY A O 1
ATOM 648 N N . GLU A 1 83 ? -14.928 -10.575 21.602 1.00 91.69 83 GLU A N 1
ATOM 649 C CA . GLU A 1 83 ? -13.841 -9.761 21.037 1.00 91.69 83 GLU A CA 1
ATOM 650 C C . GLU A 1 83 ? -14.367 -8.570 20.231 1.00 91.69 83 GLU A C 1
ATOM 652 O O . GLU A 1 83 ? -13.881 -7.442 20.360 1.00 91.69 83 GLU A O 1
ATOM 657 N N . ARG A 1 84 ? -15.422 -8.782 19.433 1.00 91.50 84 ARG A N 1
ATOM 658 C CA . ARG A 1 84 ? -16.055 -7.707 18.659 1.00 91.50 84 ARG A CA 1
ATOM 659 C C . ARG A 1 84 ? -16.619 -6.613 19.567 1.00 91.50 84 ARG A C 1
ATOM 661 O O . ARG A 1 84 ? -16.471 -5.428 19.258 1.00 91.50 84 ARG A O 1
ATOM 668 N N . LEU A 1 85 ? -17.283 -6.991 20.659 1.00 93.81 85 LEU A N 1
ATOM 669 C CA . LEU A 1 85 ? -17.825 -6.057 21.645 1.00 93.81 85 LEU A CA 1
ATOM 670 C C . LEU A 1 85 ? -16.699 -5.276 22.326 1.00 93.81 85 LEU A C 1
ATOM 672 O O . LEU A 1 85 ? -16.765 -4.048 22.410 1.00 93.81 85 LEU A O 1
ATOM 676 N N . TYR A 1 86 ? -15.647 -5.975 22.751 1.00 94.50 86 TYR A N 1
ATOM 677 C CA . TYR A 1 86 ? -14.504 -5.369 23.423 1.00 94.50 86 TYR A CA 1
ATOM 678 C C . TYR A 1 86 ? -13.759 -4.376 22.525 1.00 94.50 86 TYR A C 1
ATOM 680 O O . TYR A 1 86 ? -13.475 -3.253 22.941 1.00 94.50 86 TYR A O 1
ATOM 688 N N . GLY A 1 87 ? -13.539 -4.723 21.253 1.00 93.31 87 GLY A N 1
ATOM 689 C CA . GLY A 1 87 ? -12.959 -3.811 20.266 1.00 93.31 87 GLY A CA 1
ATOM 690 C C . GLY A 1 87 ? -13.807 -2.551 20.053 1.00 93.31 87 GLY A C 1
ATOM 691 O O . GLY A 1 87 ? -13.277 -1.438 20.020 1.00 93.31 87 GLY A O 1
ATOM 692 N N . ARG A 1 88 ? -15.141 -2.689 19.980 1.00 93.31 88 ARG A N 1
ATOM 693 C CA . ARG A 1 88 ? -16.059 -1.534 19.908 1.00 93.31 88 ARG A CA 1
ATOM 694 C C . ARG A 1 88 ? -15.979 -0.669 21.170 1.00 93.31 88 ARG A C 1
ATOM 696 O O . ARG A 1 88 ? -15.990 0.561 21.069 1.00 93.31 88 ARG A O 1
ATOM 703 N N . TRP A 1 89 ? -15.883 -1.290 22.346 1.00 96.00 89 TRP A N 1
ATOM 704 C CA . TRP A 1 89 ? -15.726 -0.585 23.616 1.00 96.00 89 TRP A CA 1
ATOM 705 C C . TRP A 1 89 ? -14.411 0.204 23.658 1.00 96.00 89 TRP A C 1
ATOM 707 O O . TRP A 1 89 ? -14.452 1.401 23.946 1.00 96.00 89 TRP A O 1
ATOM 717 N N . LEU A 1 90 ? -13.281 -0.400 23.271 1.00 95.75 90 LEU A N 1
ATOM 718 C CA . LEU A 1 90 ? -11.982 0.278 23.166 1.00 95.75 90 LEU A CA 1
ATOM 719 C C . LEU A 1 90 ? -12.055 1.495 22.235 1.00 95.75 90 LEU A C 1
ATOM 721 O O . LEU A 1 90 ? -11.719 2.608 22.639 1.00 95.75 90 LEU A O 1
ATOM 725 N N . VAL A 1 91 ? -12.587 1.336 21.019 1.00 94.19 91 VAL A N 1
ATOM 726 C CA . VAL A 1 91 ? -12.770 2.464 20.084 1.00 94.19 91 VAL A CA 1
ATOM 727 C C . VAL A 1 91 ? -13.626 3.574 20.709 1.00 94.19 91 VAL A C 1
ATOM 729 O O . VAL A 1 91 ? -13.334 4.760 20.540 1.00 94.19 91 VAL A O 1
ATOM 732 N N . SER A 1 92 ? -14.662 3.218 21.471 1.00 95.06 92 SER A N 1
ATOM 733 C CA . SER A 1 92 ? -15.479 4.185 22.208 1.00 95.06 92 SER A CA 1
ATOM 734 C C . SER A 1 92 ? -14.679 4.941 23.277 1.00 95.06 92 SER A C 1
ATOM 736 O O . SER A 1 92 ? -14.902 6.142 23.445 1.00 95.06 92 SER A O 1
ATOM 738 N N . GLN A 1 93 ? -13.749 4.294 23.991 1.00 96.62 93 GLN A N 1
ATOM 739 C CA . GLN A 1 93 ? -12.865 4.971 24.955 1.00 96.62 93 GLN A CA 1
ATOM 740 C C . GLN A 1 93 ? -11.967 5.999 24.256 1.00 96.62 93 GLN A C 1
ATOM 742 O O . GLN A 1 93 ? -11.948 7.167 24.651 1.00 96.62 93 GLN A O 1
ATOM 747 N N . ALA A 1 94 ? -11.319 5.607 23.155 1.00 95.50 94 ALA A N 1
ATOM 748 C CA . ALA A 1 94 ? -10.456 6.499 22.381 1.00 95.50 94 ALA A CA 1
ATOM 749 C C . ALA A 1 94 ? -11.217 7.701 21.800 1.00 95.50 94 ALA A C 1
ATOM 751 O O . ALA A 1 94 ? -10.763 8.841 21.893 1.00 95.50 94 ALA A O 1
ATOM 752 N N . ARG A 1 95 ? -12.416 7.483 21.244 1.00 94.31 95 ARG A N 1
ATOM 753 C CA . ARG A 1 95 ? -13.266 8.568 20.713 1.00 94.31 95 ARG A CA 1
ATOM 754 C C . ARG A 1 95 ? -13.694 9.579 21.777 1.00 94.31 95 ARG A C 1
ATOM 756 O O . ARG A 1 95 ? -13.967 10.725 21.440 1.00 94.31 95 ARG A O 1
ATOM 763 N N . ARG A 1 96 ? -13.755 9.165 23.044 1.00 94.81 96 ARG A N 1
ATOM 764 C CA . ARG A 1 96 ? -14.079 10.024 24.193 1.00 94.81 96 ARG A CA 1
ATOM 765 C C . ARG A 1 96 ? -12.848 10.615 24.876 1.00 94.81 96 ARG A C 1
ATOM 767 O O . ARG A 1 96 ? -12.997 11.266 25.901 1.00 94.81 96 ARG A O 1
ATOM 774 N N . GLY A 1 97 ? -11.653 10.367 24.343 1.00 95.81 97 GLY A N 1
ATOM 775 C CA . GLY A 1 97 ? -10.408 10.860 24.917 1.00 95.81 97 GLY A CA 1
ATOM 776 C C . GLY A 1 97 ? -10.032 10.218 26.251 1.00 95.81 97 GLY A C 1
ATOM 777 O O . GLY A 1 97 ? -9.242 10.802 26.982 1.00 95.81 97 GLY A O 1
ATOM 778 N N . ARG A 1 98 ? -10.577 9.039 26.586 1.00 97.19 98 ARG A N 1
ATOM 779 C CA . ARG A 1 98 ? -10.175 8.286 27.786 1.00 97.19 98 ARG A CA 1
ATOM 780 C C . ARG A 1 98 ? -8.890 7.512 27.497 1.00 97.19 98 ARG A C 1
ATOM 782 O O . ARG A 1 98 ? -8.926 6.299 27.293 1.00 97.19 98 ARG A O 1
ATOM 789 N N . TRP A 1 99 ? -7.786 8.240 27.368 1.00 97.69 99 TRP A N 1
ATOM 790 C CA . TRP A 1 99 ? -6.520 7.711 26.864 1.00 97.69 99 TRP A CA 1
ATOM 791 C C . TRP A 1 99 ? -5.853 6.746 27.836 1.00 97.69 99 TRP A C 1
ATOM 793 O O . TRP A 1 99 ? -5.376 5.711 27.386 1.00 97.69 99 TRP A O 1
ATOM 803 N N . GLU A 1 100 ? -5.904 7.018 29.140 1.00 97.94 100 GLU A N 1
ATOM 804 C CA . GLU A 1 100 ? -5.403 6.117 30.182 1.00 97.94 100 GLU A CA 1
ATOM 805 C C . GLU A 1 100 ? -6.147 4.780 30.115 1.00 97.94 100 GLU A C 1
ATOM 807 O O . GLU A 1 100 ? -5.538 3.734 29.928 1.00 97.94 100 GLU A O 1
ATOM 812 N N . VAL A 1 101 ? -7.485 4.826 30.104 1.00 97.38 101 VAL A N 1
ATOM 813 C CA . VAL A 1 101 ? -8.324 3.621 29.985 1.00 97.38 101 VAL A CA 1
ATOM 814 C C . VAL A 1 101 ? -8.040 2.868 28.686 1.00 97.38 101 VAL A C 1
ATOM 816 O O . VAL A 1 101 ? -7.975 1.645 28.690 1.00 97.38 101 VAL A O 1
ATOM 819 N N . TYR A 1 102 ? -7.885 3.566 27.556 1.00 97.56 102 TYR A N 1
ATOM 820 C CA . TYR A 1 102 ? -7.553 2.895 26.300 1.00 97.56 102 TYR A CA 1
ATOM 821 C C . TYR A 1 102 ? -6.186 2.213 26.375 1.00 97.56 102 TYR A C 1
ATOM 823 O O . TYR A 1 102 ? -6.063 1.072 25.942 1.00 97.56 102 TYR A O 1
ATOM 831 N N . ARG A 1 103 ? -5.170 2.907 26.905 1.00 97.25 103 ARG A N 1
ATOM 832 C CA . ARG A 1 103 ? -3.802 2.396 27.030 1.00 97.25 103 ARG A CA 1
ATOM 833 C C . ARG A 1 103 ? -3.767 1.142 27.896 1.00 97.25 103 ARG A C 1
ATOM 835 O O . ARG A 1 103 ? -3.234 0.134 27.447 1.00 97.25 103 ARG A O 1
ATOM 842 N N . ASP A 1 104 ? -4.381 1.196 29.072 1.00 97.31 104 ASP A N 1
ATOM 843 C CA . ASP A 1 104 ? -4.315 0.129 30.078 1.00 97.31 104 ASP A CA 1
ATOM 844 C C . ASP A 1 104 ? -5.075 -1.140 29.644 1.00 97.31 104 ASP A C 1
ATOM 846 O O . ASP A 1 104 ? -4.822 -2.234 30.142 1.00 97.31 104 ASP A O 1
ATOM 850 N N . HIS A 1 105 ? -5.997 -1.005 28.687 1.00 97.12 105 HIS A N 1
ATOM 851 C CA . HIS A 1 105 ? -6.824 -2.095 28.169 1.00 97.12 105 HIS A CA 1
ATOM 852 C C . HIS A 1 105 ? -6.537 -2.461 26.705 1.00 97.12 105 HIS A C 1
ATOM 854 O O . HIS A 1 105 ? -7.229 -3.305 26.125 1.00 97.12 105 HIS A O 1
ATOM 860 N N . TYR A 1 106 ? -5.552 -1.823 26.075 1.00 96.31 106 TYR A N 1
ATOM 861 C CA . TYR A 1 106 ? -5.217 -2.097 24.686 1.00 96.31 106 TYR A CA 1
ATOM 862 C C . TYR A 1 106 ? -4.679 -3.522 24.526 1.00 96.31 106 TYR A C 1
ATOM 864 O O . TYR A 1 106 ? -3.788 -3.957 25.249 1.00 96.31 106 TYR A O 1
ATOM 872 N N . VAL A 1 107 ? -5.195 -4.227 23.520 1.00 92.31 107 VAL A N 1
ATOM 873 C CA . VAL A 1 107 ? -4.688 -5.537 23.104 1.00 92.31 107 VAL A CA 1
ATOM 874 C C . VAL A 1 107 ? -3.971 -5.366 21.763 1.00 92.31 107 VAL A C 1
ATOM 876 O O . VAL A 1 107 ? -4.600 -4.872 20.816 1.00 92.31 107 VAL A O 1
ATOM 879 N N . PRO A 1 108 ? -2.686 -5.761 21.653 1.00 92.88 108 PRO A N 1
ATOM 880 C CA . PRO A 1 108 ? -1.947 -5.716 20.397 1.00 92.88 108 PRO A CA 1
ATOM 881 C C . PRO A 1 108 ? -2.685 -6.428 19.260 1.00 92.88 108 PRO A C 1
ATOM 883 O O . PRO A 1 108 ? -3.106 -7.574 19.392 1.00 92.88 108 PRO A O 1
ATOM 886 N N . GLN A 1 109 ? -2.845 -5.736 18.132 1.00 91.19 109 GLN A N 1
ATOM 887 C CA . GLN A 1 109 ? -3.519 -6.253 16.942 1.00 91.19 109 GLN A CA 1
ATOM 888 C C . GLN A 1 109 ? -3.042 -5.528 15.680 1.00 91.19 109 GLN A C 1
ATOM 890 O O . GLN A 1 109 ? -2.472 -4.440 15.756 1.00 91.19 109 GLN A O 1
ATOM 895 N N . GLN A 1 110 ? -3.320 -6.102 14.507 1.00 91.12 110 GLN A N 1
ATOM 896 C CA . GLN A 1 110 ? -2.816 -5.573 13.234 1.00 91.12 110 GLN A CA 1
ATOM 897 C C . GLN A 1 110 ? -3.636 -4.425 12.644 1.00 91.12 110 GLN A C 1
ATOM 899 O O . GLN A 1 110 ? -3.153 -3.700 11.776 1.00 91.12 110 GLN A O 1
ATOM 904 N N . ARG A 1 111 ? -4.868 -4.221 13.118 1.00 94.38 111 ARG A N 1
ATOM 905 C CA . ARG A 1 111 ? -5.738 -3.169 12.590 1.00 94.38 111 ARG A CA 1
ATOM 906 C C . ARG A 1 111 ? -5.113 -1.782 12.768 1.00 94.38 111 ARG A C 1
ATOM 908 O O . ARG A 1 111 ? -4.806 -1.372 13.890 1.00 94.38 111 ARG A O 1
ATOM 915 N N . ALA A 1 112 ? -4.993 -1.041 11.667 1.00 95.56 112 ALA A N 1
ATOM 916 C CA . ALA A 1 112 ? -4.376 0.283 11.650 1.00 95.56 112 ALA A CA 1
ATOM 917 C C . ALA A 1 112 ? -5.073 1.278 12.593 1.00 95.56 112 ALA A C 1
ATOM 919 O O . ALA A 1 112 ? -4.403 2.011 13.315 1.00 95.56 112 ALA A O 1
ATOM 920 N N . ASP A 1 113 ? -6.409 1.271 12.656 1.00 95.50 113 ASP A N 1
ATOM 921 C CA . ASP A 1 113 ? -7.162 2.169 13.537 1.00 95.50 113 ASP A CA 1
ATOM 922 C C . ASP A 1 113 ? -6.837 1.937 15.019 1.00 95.50 113 ASP A C 1
ATOM 924 O O . ASP A 1 113 ? -6.572 2.891 15.752 1.00 95.50 113 ASP A O 1
ATOM 928 N N . ALA A 1 114 ? -6.788 0.676 15.446 1.00 96.12 114 ALA A N 1
ATOM 929 C CA . ALA A 1 114 ? -6.456 0.296 16.810 1.00 96.12 114 ALA A CA 1
ATOM 930 C C . ALA A 1 114 ? -5.010 0.650 17.184 1.00 96.12 114 ALA A C 1
ATOM 932 O O . ALA A 1 114 ? -4.783 1.204 18.264 1.00 96.12 114 ALA A O 1
ATOM 933 N N . ARG A 1 115 ? -4.049 0.388 16.286 1.00 97.56 115 ARG A N 1
ATOM 934 C CA . ARG A 1 115 ? -2.637 0.765 16.470 1.00 97.56 115 ARG A CA 1
ATOM 935 C C . ARG A 1 115 ? -2.467 2.284 16.548 1.00 97.56 115 ARG A C 1
ATOM 937 O O . ARG A 1 115 ? -1.755 2.777 17.418 1.00 97.56 115 ARG A O 1
ATOM 944 N N . CYS A 1 116 ? -3.177 3.040 15.710 1.00 97.88 116 CYS A N 1
ATOM 945 C CA . CYS A 1 116 ? -3.175 4.501 15.757 1.00 97.88 116 CYS A CA 1
ATOM 946 C C . CYS A 1 116 ? -3.803 5.049 17.042 1.00 97.88 116 CYS A C 1
ATOM 948 O O . CYS A 1 116 ? -3.282 5.999 17.624 1.00 97.88 116 CYS A O 1
ATOM 950 N N . TYR A 1 117 ? -4.893 4.452 17.530 1.00 98.06 117 TYR A N 1
ATOM 951 C CA . TYR A 1 117 ? -5.449 4.818 18.831 1.00 98.06 117 TYR A CA 1
ATOM 952 C C . TYR A 1 117 ? -4.507 4.479 19.988 1.00 98.06 117 TYR A C 1
ATOM 954 O O . TYR A 1 117 ? -4.407 5.277 20.915 1.00 98.06 117 TYR A O 1
ATOM 962 N N . HIS A 1 118 ? -3.780 3.362 19.922 1.00 98.06 118 HIS A N 1
ATOM 963 C CA . HIS A 1 118 ? -2.771 3.015 20.923 1.00 98.06 118 HIS A CA 1
ATOM 964 C C . HIS A 1 118 ? -1.628 4.029 20.951 1.00 98.06 118 HIS A C 1
ATOM 966 O O . HIS A 1 118 ? -1.334 4.592 22.003 1.00 98.06 118 HIS A O 1
ATOM 972 N N . ALA A 1 119 ? -1.056 4.348 19.792 1.00 98.12 119 ALA A N 1
ATOM 973 C CA . ALA A 1 119 ? -0.003 5.349 19.699 1.00 98.12 119 ALA A CA 1
ATOM 974 C C . ALA A 1 119 ? -0.497 6.740 20.149 1.00 98.12 119 ALA A C 1
ATOM 976 O O . ALA A 1 119 ? 0.197 7.457 20.864 1.00 98.12 119 ALA A O 1
ATOM 977 N N . ARG A 1 120 ? -1.748 7.107 19.843 1.00 97.94 120 ARG A N 1
ATOM 978 C CA . ARG A 1 120 ? -2.367 8.323 20.396 1.00 97.94 120 ARG A CA 1
ATOM 979 C C . ARG A 1 120 ? -2.533 8.276 21.908 1.00 97.94 120 ARG A C 1
ATOM 981 O O . ARG A 1 120 ? -2.346 9.311 22.540 1.00 97.94 120 ARG A O 1
ATOM 988 N N . ALA A 1 121 ? -2.904 7.130 22.472 1.00 98.31 121 ALA A N 1
ATOM 989 C CA . ALA A 1 121 ? -3.029 6.970 23.911 1.00 98.31 121 ALA A CA 1
ATOM 990 C C . ALA A 1 121 ? -1.673 7.211 24.584 1.00 98.31 121 ALA A C 1
ATOM 992 O O . ALA A 1 121 ? -1.590 8.125 25.395 1.00 98.31 121 ALA A O 1
ATOM 993 N N . LEU A 1 122 ? -0.611 6.531 24.128 1.00 98.38 122 LEU A N 1
ATOM 994 C CA . LEU A 1 122 ? 0.771 6.758 24.577 1.00 98.38 122 LEU A CA 1
ATOM 995 C C . LEU A 1 122 ? 1.157 8.244 24.510 1.00 98.38 122 LEU A C 1
ATOM 997 O O . LEU A 1 122 ? 1.603 8.824 25.498 1.00 98.38 122 LEU A O 1
ATOM 1001 N N . TYR A 1 123 ? 0.895 8.900 23.373 1.00 98.06 123 TYR A N 1
ATOM 1002 C CA . TYR A 1 123 ? 1.233 10.312 23.186 1.00 98.06 123 TYR A CA 1
ATOM 1003 C C . TYR A 1 123 ? 0.525 11.227 24.196 1.00 98.06 123 TYR A C 1
ATOM 1005 O O . TYR A 1 123 ? 1.096 12.205 24.685 1.00 98.06 123 TYR A O 1
ATOM 1013 N N . ARG A 1 124 ? -0.747 10.935 24.485 1.00 97.75 124 ARG A N 1
ATOM 1014 C CA . ARG A 1 124 ? -1.595 11.745 25.367 1.00 97.75 124 ARG A CA 1
ATOM 1015 C C . ARG A 1 124 ? -1.337 11.477 26.845 1.00 97.75 124 ARG A C 1
ATOM 1017 O O . ARG A 1 124 ? -1.568 12.384 27.635 1.00 97.75 124 ARG A O 1
ATOM 1024 N N . THR A 1 125 ? -0.821 10.302 27.194 1.00 97.75 125 THR A N 1
ATOM 1025 C CA . THR A 1 125 ? -0.501 9.908 28.573 1.00 97.75 125 THR A CA 1
ATOM 1026 C C . THR A 1 125 ? 0.961 10.142 28.964 1.00 97.75 125 THR A C 1
ATOM 1028 O O . THR A 1 125 ? 1.365 9.728 30.043 1.00 97.75 125 THR A O 1
ATOM 1031 N N . GLY A 1 126 ? 1.757 10.800 28.113 1.00 97.31 126 GLY A N 1
ATOM 1032 C CA . GLY A 1 126 ? 3.122 11.244 28.431 1.00 97.31 126 GLY A CA 1
ATOM 1033 C C . GLY A 1 126 ? 4.238 10.504 27.690 1.00 97.31 126 GLY A C 1
ATOM 1034 O O . GLY A 1 126 ? 5.305 11.081 27.492 1.00 97.31 126 GLY A O 1
ATOM 1035 N N . ASP A 1 127 ? 3.973 9.308 27.164 1.00 97.62 127 ASP A N 1
ATOM 1036 C CA . ASP A 1 127 ? 4.940 8.451 26.462 1.00 97.62 127 ASP A CA 1
ATOM 1037 C C . ASP A 1 127 ? 5.109 8.876 24.988 1.00 97.62 127 ASP A C 1
ATOM 1039 O O . ASP A 1 127 ? 4.901 8.107 24.044 1.00 97.62 127 ASP A O 1
ATOM 1043 N N . ARG A 1 128 ? 5.429 10.158 24.766 1.00 97.62 128 ARG A N 1
ATOM 1044 C CA . ARG A 1 128 ? 5.422 10.787 23.432 1.00 97.62 128 ARG A CA 1
ATOM 1045 C C . ARG A 1 128 ? 6.438 10.182 22.472 1.00 97.62 128 ARG A C 1
ATOM 1047 O O . ARG A 1 128 ? 6.115 10.007 21.302 1.00 97.62 128 ARG A O 1
ATOM 1054 N N . GLU A 1 129 ? 7.639 9.870 22.944 1.00 97.44 129 GLU A N 1
ATOM 1055 C CA . GLU A 1 129 ? 8.685 9.278 22.105 1.00 97.44 129 GLU A CA 1
ATOM 1056 C C . GLU A 1 129 ? 8.267 7.892 21.602 1.00 97.44 129 GLU A C 1
ATOM 1058 O O . GLU A 1 129 ? 8.260 7.652 20.396 1.00 97.44 129 GLU A O 1
ATOM 1063 N N . ALA A 1 130 ? 7.791 7.029 22.507 1.00 97.62 130 ALA A N 1
ATOM 1064 C CA . ALA A 1 130 ? 7.265 5.712 22.160 1.00 97.62 130 ALA A CA 1
ATOM 1065 C C . ALA A 1 130 ? 6.095 5.809 21.168 1.00 97.62 130 ALA A C 1
ATOM 1067 O O . ALA A 1 130 ? 6.034 5.056 20.199 1.00 97.62 130 ALA A O 1
ATOM 1068 N N . ALA A 1 131 ? 5.192 6.775 21.354 1.00 98.12 131 ALA A N 1
ATOM 1069 C CA . ALA A 1 131 ? 4.100 7.012 20.418 1.00 98.12 131 ALA A CA 1
ATOM 1070 C C . ALA A 1 131 ? 4.578 7.387 19.008 1.00 98.12 131 ALA A C 1
ATOM 1072 O O . ALA A 1 131 ? 4.057 6.866 18.020 1.00 98.12 131 ALA A O 1
ATOM 1073 N N . LEU A 1 132 ? 5.547 8.301 18.907 1.00 97.81 132 LEU A N 1
ATOM 1074 C CA . LEU A 1 132 ? 6.077 8.774 17.627 1.00 97.81 132 LEU A CA 1
ATOM 1075 C C . LEU A 1 132 ? 6.936 7.709 16.932 1.00 97.81 132 LEU A C 1
ATOM 1077 O O . LEU A 1 132 ? 6.923 7.642 15.704 1.00 97.81 132 LEU A O 1
ATOM 1081 N N . ALA A 1 133 ? 7.599 6.831 17.688 1.00 97.31 133 ALA A N 1
ATOM 1082 C CA . ALA A 1 133 ? 8.353 5.696 17.156 1.00 97.31 133 ALA A CA 1
ATOM 1083 C C . ALA A 1 133 ? 7.470 4.670 16.419 1.00 97.31 133 ALA A C 1
ATOM 1085 O O . ALA A 1 133 ? 7.950 3.986 15.522 1.00 97.31 133 ALA A O 1
ATOM 1086 N N . LEU A 1 134 ? 6.173 4.588 16.740 1.00 97.31 134 LEU A N 1
ATOM 1087 C CA . 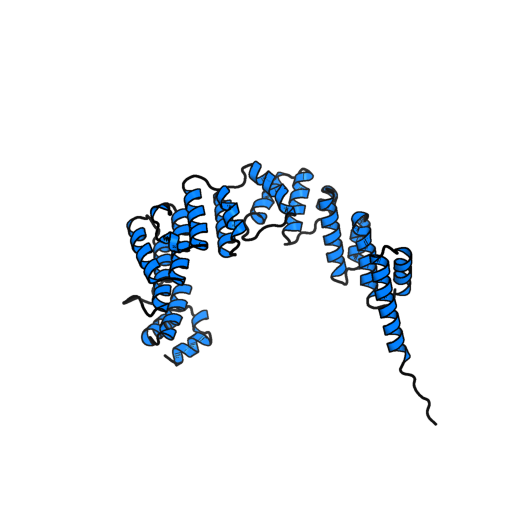LEU A 1 134 ? 5.220 3.706 16.048 1.00 97.31 134 LEU A CA 1
ATOM 1088 C C . LEU A 1 134 ? 4.724 4.273 14.707 1.00 97.31 134 LEU A C 1
ATOM 1090 O O . LEU A 1 134 ? 4.114 3.552 13.914 1.00 97.31 134 LEU A O 1
ATOM 1094 N N . VAL A 1 135 ? 4.924 5.570 14.456 1.00 98.06 135 VAL A N 1
ATOM 1095 C CA . VAL A 1 135 ? 4.353 6.259 13.292 1.00 98.06 135 VAL A CA 1
ATOM 1096 C C . VAL A 1 135 ? 4.928 5.787 11.958 1.00 98.06 135 VAL A C 1
ATOM 1098 O O . VAL A 1 135 ? 4.118 5.604 11.050 1.00 98.06 135 VAL A O 1
ATOM 1101 N N . PRO A 1 136 ? 6.246 5.569 11.781 1.00 97.81 136 PRO A N 1
ATOM 1102 C CA . PRO A 1 136 ? 6.795 5.134 10.497 1.00 97.81 136 PRO A CA 1
ATOM 1103 C C . PRO A 1 136 ? 6.113 3.878 9.940 1.00 97.81 136 PRO A C 1
ATOM 1105 O O . PRO A 1 136 ? 5.703 3.882 8.780 1.00 97.81 136 PRO A O 1
ATOM 1108 N N . ASP A 1 137 ? 5.877 2.870 10.781 1.00 97.12 137 ASP A N 1
ATOM 1109 C CA . ASP A 1 137 ? 5.205 1.620 10.392 1.00 97.12 137 ASP A CA 1
ATOM 1110 C C . ASP A 1 137 ? 3.722 1.808 10.051 1.00 97.12 137 ASP A C 1
ATOM 1112 O O . ASP A 1 137 ? 3.133 1.009 9.326 1.00 97.12 137 ASP A O 1
ATOM 1116 N N . LEU A 1 138 ? 3.092 2.849 10.599 1.00 98.00 138 LEU A N 1
ATOM 1117 C CA . LEU A 1 138 ? 1.708 3.213 10.300 1.00 98.00 138 LEU A CA 1
ATOM 1118 C C . LEU A 1 138 ? 1.614 4.137 9.085 1.00 98.00 138 LEU A C 1
ATOM 1120 O O . LEU A 1 138 ? 0.592 4.149 8.405 1.00 98.00 138 LEU A O 1
ATOM 1124 N N . TRP A 1 139 ? 2.638 4.945 8.824 1.00 98.31 139 TRP A N 1
ATOM 1125 C CA . TRP A 1 139 ? 2.638 5.943 7.765 1.00 98.31 139 TRP A CA 1
ATOM 1126 C C . TRP A 1 139 ? 3.110 5.359 6.439 1.00 98.31 139 TRP A C 1
ATOM 1128 O O . TRP A 1 139 ? 2.481 5.624 5.419 1.00 98.31 139 TRP A O 1
ATOM 1138 N N . VAL A 1 140 ? 4.195 4.580 6.420 1.00 98.25 140 VAL A N 1
ATOM 1139 C CA . VAL A 1 140 ? 4.835 4.075 5.192 1.00 98.25 140 VAL A CA 1
ATOM 1140 C C . VAL A 1 140 ? 4.117 2.818 4.689 1.00 98.25 140 VAL A C 1
ATOM 1142 O O . VAL A 1 140 ? 4.662 1.720 4.665 1.00 98.25 140 VAL A O 1
ATOM 1145 N N . VAL A 1 141 ? 2.864 3.006 4.281 1.00 98.19 141 VAL A N 1
ATOM 1146 C CA . VAL A 1 141 ? 1.987 1.993 3.679 1.00 98.19 141 VAL A CA 1
ATOM 1147 C C . VAL A 1 141 ? 1.365 2.524 2.386 1.00 98.19 141 VAL A C 1
ATOM 1149 O O . VAL A 1 141 ? 1.248 3.739 2.198 1.00 98.19 141 VAL A O 1
ATOM 1152 N N . GLY A 1 142 ? 0.966 1.616 1.492 1.00 97.62 142 GLY A N 1
ATOM 1153 C CA . GLY A 1 142 ? 0.424 1.968 0.174 1.00 97.62 142 GLY A CA 1
ATOM 1154 C C . GLY A 1 142 ? -1.010 2.487 0.182 1.00 97.62 142 GLY A C 1
ATOM 1155 O O . GLY A 1 142 ? -1.436 3.088 -0.795 1.00 97.62 142 GLY A O 1
ATOM 1156 N N . GLU A 1 143 ? -1.740 2.303 1.280 1.00 96.75 143 GLU A N 1
ATOM 1157 C CA . GLU A 1 143 ? -3.153 2.661 1.388 1.00 96.75 143 GLU A CA 1
ATOM 1158 C C . GLU A 1 143 ? -3.410 3.914 2.238 1.00 96.75 143 GLU A C 1
ATOM 1160 O O . GLU A 1 143 ? -2.575 4.396 3.022 1.00 96.75 143 GLU A O 1
ATOM 1165 N N . SER A 1 144 ? -4.605 4.476 2.050 1.00 96.62 144 SER A N 1
ATOM 1166 C CA . SER A 1 144 ? -5.094 5.574 2.878 1.00 96.62 144 SER A CA 1
ATOM 1167 C C . SER A 1 144 ? -5.427 5.055 4.273 1.00 96.62 144 SER A C 1
ATOM 1169 O O . SER A 1 144 ? -6.255 4.164 4.436 1.00 96.62 144 SER A O 1
ATOM 1171 N N . GLN A 1 145 ? -4.805 5.645 5.292 1.00 97.44 145 GLN A N 1
ATOM 1172 C CA . GLN A 1 145 ? -4.980 5.193 6.667 1.00 97.44 145 GLN A CA 1
ATOM 1173 C C . GLN A 1 145 ? -6.280 5.716 7.296 1.00 97.44 145 GLN A C 1
ATOM 1175 O O . GLN A 1 145 ? -6.793 6.764 6.892 1.00 97.44 145 GLN A O 1
ATOM 1180 N N . PRO A 1 146 ? -6.823 5.023 8.315 1.00 97.25 146 PRO A N 1
ATOM 1181 C CA . PRO A 1 146 ? -8.011 5.484 9.021 1.00 97.25 146 PRO A CA 1
ATOM 1182 C C . PRO A 1 146 ? -7.809 6.861 9.661 1.00 97.25 146 PRO A C 1
ATOM 1184 O O . PRO A 1 146 ? -6.753 7.135 10.227 1.00 97.25 146 PRO A O 1
ATOM 1187 N N . LYS A 1 147 ? -8.883 7.663 9.741 1.00 96.12 147 LYS A N 1
ATOM 1188 C CA . LYS A 1 147 ? -8.899 8.977 10.429 1.00 96.12 147 LYS A CA 1
ATOM 1189 C C . LYS A 1 147 ? -8.397 8.947 11.879 1.00 96.12 147 LYS A C 1
ATOM 1191 O O . LYS A 1 147 ? -8.084 9.975 12.472 1.00 96.12 147 LYS A O 1
ATOM 1196 N N . ALA A 1 148 ? -8.361 7.765 12.496 1.00 96.69 148 ALA A N 1
ATOM 1197 C CA . ALA A 1 148 ? -7.763 7.573 13.810 1.00 96.69 148 ALA A CA 1
ATOM 1198 C C . ALA A 1 148 ? -6.278 7.981 13.841 1.00 96.69 148 ALA A C 1
ATOM 1200 O O . ALA A 1 148 ? -5.821 8.425 14.893 1.00 96.69 148 ALA A O 1
ATOM 1201 N N . CYS A 1 149 ? -5.568 7.860 12.717 1.00 98.00 149 CYS A N 1
ATOM 1202 C CA . CYS A 1 149 ? -4.138 8.112 12.575 1.00 98.00 149 CYS A CA 1
ATOM 1203 C C . CYS A 1 149 ? -3.783 9.587 12.349 1.00 98.00 149 CYS A C 1
ATOM 1205 O O . CYS A 1 149 ? -2.716 10.013 12.790 1.00 98.00 149 CYS A O 1
ATOM 1207 N N . ASP A 1 150 ? -4.676 10.370 11.730 1.00 97.31 150 ASP A N 1
ATOM 1208 C CA . ASP A 1 150 ? -4.392 11.745 11.290 1.00 97.31 150 ASP A CA 1
ATOM 1209 C C . ASP A 1 150 ? -3.769 12.626 12.387 1.00 97.31 150 ASP A C 1
ATOM 1211 O O . ASP A 1 150 ? -2.709 13.196 12.132 1.00 97.31 150 ASP A O 1
ATOM 1215 N N . PRO A 1 151 ? -4.291 12.674 13.634 1.00 96.56 151 PRO A N 1
ATOM 1216 C CA . PRO A 1 151 ? -3.721 13.558 14.654 1.00 96.56 151 PRO A CA 1
ATOM 1217 C C . PRO A 1 151 ? -2.285 13.200 15.043 1.00 96.56 151 PRO A C 1
ATOM 1219 O O . PRO A 1 151 ? -1.508 14.066 15.433 1.00 96.56 151 PRO A O 1
ATOM 1222 N N . LEU A 1 152 ? -1.933 11.913 14.979 1.00 96.62 152 LEU A N 1
ATOM 1223 C CA . LEU A 1 152 ? -0.581 11.471 15.295 1.00 96.62 152 LEU A CA 1
ATOM 1224 C C . LEU A 1 152 ? 0.368 11.772 14.133 1.00 96.62 152 LEU A C 1
ATOM 1226 O O . LEU A 1 152 ? 1.489 12.216 14.359 1.00 96.62 152 LEU A O 1
ATOM 1230 N N . PHE A 1 153 ? -0.100 11.591 12.898 1.00 97.88 153 PHE A N 1
ATOM 1231 C CA . PHE A 1 153 ? 0.655 11.954 11.705 1.00 97.88 153 PHE A CA 1
ATOM 1232 C C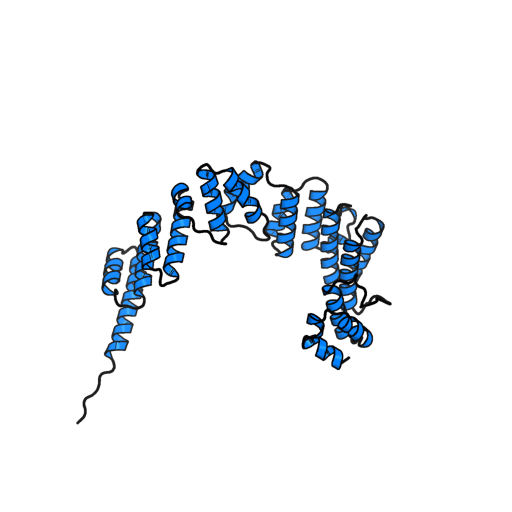 . PHE A 1 153 ? 0.917 13.457 11.628 1.00 97.88 153 PHE A C 1
ATOM 1234 O O . PHE A 1 153 ? 2.034 13.851 11.313 1.00 97.88 153 PHE A O 1
ATOM 1241 N N . GLU A 1 154 ? -0.069 14.295 11.947 1.00 97.12 154 GLU A N 1
ATOM 1242 C CA . GLU A 1 154 ? 0.086 15.753 11.993 1.00 97.12 154 GLU A CA 1
ATOM 1243 C C . GLU A 1 154 ? 1.202 16.172 12.951 1.00 97.12 154 GLU A C 1
ATOM 1245 O O . GLU A 1 154 ? 2.109 16.902 12.557 1.00 97.12 154 GLU A O 1
ATOM 1250 N N . VAL A 1 155 ? 1.183 15.655 14.182 1.00 97.00 155 VAL A N 1
ATOM 1251 C CA . VAL A 1 155 ? 2.216 15.950 15.183 1.00 97.00 155 VAL A CA 1
ATOM 1252 C C . VAL A 1 155 ? 3.581 15.412 14.755 1.00 97.00 155 VAL A C 1
ATOM 1254 O O . VAL A 1 155 ? 4.577 16.124 14.850 1.00 97.00 155 VAL A O 1
ATOM 1257 N N . TRP A 1 156 ? 3.640 14.176 14.260 1.00 97.94 156 TRP A N 1
ATOM 1258 C CA . TRP A 1 156 ? 4.883 13.552 13.804 1.00 97.94 156 TRP A CA 1
ATOM 1259 C C . TRP A 1 156 ? 5.519 14.309 12.630 1.00 97.94 156 TRP A C 1
ATOM 1261 O O . TRP A 1 156 ? 6.730 14.528 12.607 1.00 97.94 156 TRP A O 1
ATOM 1271 N N . MET A 1 157 ? 4.702 14.775 11.681 1.00 95.75 157 MET A N 1
ATOM 1272 C CA . MET A 1 157 ? 5.158 15.610 10.570 1.00 95.75 157 MET A CA 1
ATOM 1273 C C . MET A 1 157 ? 5.590 17.004 11.038 1.00 95.75 157 MET A C 1
ATOM 1275 O O . MET A 1 157 ? 6.618 17.493 10.576 1.00 95.75 157 MET A O 1
ATOM 1279 N N . ALA A 1 158 ? 4.847 17.632 11.955 1.00 95.62 158 ALA A N 1
ATOM 1280 C CA . ALA A 1 158 ? 5.199 18.938 12.518 1.00 95.62 158 ALA A CA 1
ATOM 1281 C C . ALA A 1 158 ? 6.507 18.896 13.326 1.00 95.62 158 ALA A C 1
ATOM 1283 O O . ALA A 1 158 ? 7.249 19.873 13.342 1.00 95.62 158 ALA A O 1
ATOM 1284 N N . ALA A 1 159 ? 6.821 17.751 13.937 1.00 95.50 159 ALA A N 1
ATOM 1285 C CA . ALA A 1 159 ? 8.090 17.501 14.615 1.00 95.50 159 ALA A CA 1
ATOM 1286 C C . ALA A 1 159 ? 9.280 17.285 13.654 1.00 95.50 159 ALA A C 1
ATOM 1288 O O . ALA A 1 159 ? 10.392 17.041 14.111 1.00 95.50 159 ALA A O 1
ATOM 1289 N N . GLY A 1 160 ? 9.070 17.330 12.332 1.00 95.31 160 GLY A N 1
ATOM 1290 C CA . GLY A 1 160 ? 10.135 17.153 11.338 1.00 95.31 160 GLY A CA 1
ATOM 1291 C C . GLY A 1 160 ? 10.637 15.712 11.188 1.00 95.31 160 GLY A C 1
ATOM 1292 O O . GLY A 1 160 ? 11.603 15.478 10.470 1.00 95.31 160 GLY A O 1
ATOM 1293 N N . LEU A 1 161 ? 9.975 14.734 11.815 1.00 96.19 161 LEU A N 1
ATOM 1294 C CA . LEU A 1 161 ? 10.397 13.325 11.808 1.00 96.19 161 LEU A CA 1
ATOM 1295 C C . LEU A 1 161 ? 10.087 12.604 10.486 1.00 96.19 161 LEU A C 1
ATOM 1297 O O . LEU A 1 161 ? 10.586 11.509 10.230 1.00 96.19 161 LEU A O 1
ATOM 1301 N N . ARG A 1 162 ? 9.268 13.218 9.627 1.00 96.56 162 ARG A N 1
ATOM 1302 C CA . ARG A 1 162 ? 8.976 12.716 8.285 1.00 96.56 162 ARG A CA 1
ATOM 1303 C C . ARG A 1 162 ? 10.070 13.143 7.310 1.00 96.56 162 ARG A C 1
ATOM 1305 O O . ARG A 1 162 ? 10.067 14.278 6.834 1.00 96.56 162 ARG A O 1
ATOM 1312 N N . THR A 1 163 ? 10.909 12.200 6.900 1.00 97.06 163 THR A N 1
ATOM 1313 C CA . THR A 1 163 ? 11.908 12.452 5.854 1.00 97.06 163 THR A CA 1
ATOM 1314 C C . THR A 1 163 ? 11.310 12.349 4.443 1.00 97.06 163 THR A C 1
ATOM 1316 O O . THR A 1 163 ? 10.215 11.805 4.234 1.00 97.06 163 THR A O 1
ATOM 1319 N N . GLU A 1 164 ? 12.005 12.897 3.445 1.00 97.81 164 GLU A N 1
ATOM 1320 C CA . GLU A 1 164 ? 11.629 12.732 2.035 1.00 97.81 164 GLU A CA 1
ATOM 1321 C C . GLU A 1 164 ? 11.804 11.280 1.569 1.00 97.81 164 GLU A C 1
ATOM 1323 O O . GLU A 1 164 ? 11.003 10.805 0.772 1.00 97.81 164 GLU A O 1
ATOM 1328 N N . GLU A 1 165 ? 12.773 10.541 2.112 1.00 97.88 165 GLU A N 1
ATOM 1329 C CA . GLU A 1 165 ? 12.983 9.115 1.835 1.00 97.88 165 GLU A CA 1
ATOM 1330 C C . GLU A 1 165 ? 11.766 8.289 2.280 1.00 97.88 165 GLU A C 1
ATOM 1332 O O . GLU A 1 165 ? 11.270 7.441 1.536 1.00 97.88 165 GLU A O 1
ATOM 1337 N N . MET A 1 166 ? 11.217 8.570 3.468 1.00 98.38 166 MET A N 1
ATOM 1338 C CA . MET A 1 166 ? 9.986 7.922 3.941 1.00 98.38 166 MET A CA 1
ATOM 1339 C C . MET A 1 166 ? 8.785 8.269 3.057 1.00 98.38 166 MET A C 1
ATOM 1341 O O . MET A 1 166 ? 7.975 7.396 2.735 1.00 98.38 166 MET A O 1
ATOM 1345 N N . ALA A 1 167 ? 8.666 9.535 2.643 1.00 98.44 167 ALA A N 1
ATOM 1346 C CA . ALA A 1 167 ? 7.616 9.952 1.719 1.00 98.44 167 ALA A CA 1
ATOM 1347 C C . ALA A 1 167 ? 7.761 9.268 0.352 1.00 98.44 167 ALA A C 1
ATOM 1349 O O . ALA A 1 167 ? 6.752 8.871 -0.226 1.00 98.44 167 ALA A O 1
ATOM 1350 N N . TRP A 1 168 ? 8.991 9.080 -0.138 1.00 98.75 168 TRP A N 1
ATOM 1351 C CA . TRP A 1 168 ? 9.272 8.380 -1.391 1.00 98.75 168 TRP A CA 1
ATOM 1352 C C . TRP A 1 168 ? 8.844 6.917 -1.327 1.00 98.75 168 TRP A C 1
ATOM 1354 O O . TRP A 1 168 ? 8.115 6.452 -2.201 1.00 98.75 168 TRP A O 1
ATOM 1364 N N . ARG A 1 169 ? 9.217 6.210 -0.252 1.00 98.69 169 ARG A N 1
ATOM 1365 C CA . ARG A 1 169 ? 8.780 4.824 -0.019 1.00 98.69 169 ARG A CA 1
ATOM 1366 C C . ARG A 1 169 ? 7.258 4.719 -0.015 1.00 98.69 169 ARG A C 1
ATOM 1368 O O . ARG A 1 169 ? 6.704 3.855 -0.688 1.00 98.69 169 ARG A O 1
ATOM 1375 N N . ARG A 1 170 ? 6.572 5.631 0.681 1.00 98.69 170 ARG A N 1
ATOM 1376 C CA . ARG A 1 170 ? 5.104 5.654 0.700 1.00 98.69 170 ARG A CA 1
ATOM 1377 C C . ARG A 1 170 ? 4.503 5.963 -0.675 1.00 98.69 170 ARG A C 1
ATOM 1379 O O . ARG A 1 170 ? 3.504 5.358 -1.044 1.00 98.69 170 ARG A O 1
ATOM 1386 N N . LEU A 1 171 ? 5.104 6.882 -1.435 1.00 98.88 171 LEU A N 1
ATOM 1387 C CA . LEU A 1 171 ? 4.672 7.208 -2.796 1.00 98.88 171 LEU A CA 1
ATOM 1388 C C . LEU A 1 171 ? 4.770 5.983 -3.708 1.00 98.88 171 LEU A C 1
ATOM 1390 O O . LEU A 1 171 ? 3.814 5.708 -4.427 1.00 98.88 171 LEU A O 1
ATOM 1394 N N . GLY A 1 172 ? 5.879 5.241 -3.639 1.00 98.69 172 GLY A N 1
ATOM 1395 C CA . GLY A 1 172 ? 6.054 3.981 -4.363 1.00 98.69 172 GLY A CA 1
ATOM 1396 C C . GLY A 1 172 ? 4.967 2.967 -4.016 1.00 98.69 172 GLY A C 1
ATOM 1397 O O . GLY A 1 172 ? 4.236 2.544 -4.903 1.00 98.69 172 GLY A O 1
ATOM 1398 N N . LEU A 1 173 ? 4.760 2.691 -2.723 1.00 98.81 173 LEU A N 1
ATOM 1399 C CA . LEU A 1 173 ? 3.713 1.765 -2.271 1.00 98.81 173 LEU A CA 1
ATOM 1400 C C . LEU A 1 173 ? 2.307 2.187 -2.731 1.00 98.81 173 LEU A C 1
ATOM 1402 O O . LEU A 1 173 ? 1.503 1.341 -3.112 1.00 98.81 173 LEU A O 1
ATOM 1406 N N . ALA A 1 174 ? 1.998 3.487 -2.714 1.00 98.81 174 ALA A N 1
ATOM 1407 C CA . ALA A 1 174 ? 0.713 3.997 -3.192 1.00 98.81 174 ALA A CA 1
ATOM 1408 C C . ALA A 1 174 ? 0.562 3.866 -4.715 1.00 98.81 174 ALA A C 1
ATOM 1410 O O . ALA A 1 174 ? -0.529 3.598 -5.215 1.00 98.81 174 ALA A O 1
ATOM 1411 N N . ILE A 1 175 ? 1.648 4.043 -5.466 1.00 98.62 175 ILE A N 1
ATOM 1412 C CA . ILE A 1 175 ? 1.681 3.828 -6.915 1.00 98.62 175 ILE A CA 1
ATOM 1413 C C . ILE A 1 175 ? 1.475 2.345 -7.248 1.00 98.62 175 ILE A C 1
ATOM 1415 O O . ILE A 1 175 ? 0.679 2.041 -8.140 1.00 98.62 175 ILE A O 1
ATOM 1419 N N . ASP A 1 176 ? 2.125 1.440 -6.518 1.00 97.81 176 ASP A N 1
ATOM 1420 C CA . ASP A 1 176 ? 1.996 -0.011 -6.697 1.00 97.81 176 ASP A CA 1
ATOM 1421 C C . ASP A 1 176 ? 0.576 -0.493 -6.367 1.00 97.81 176 ASP A C 1
ATOM 1423 O O . ASP A 1 176 ? -0.014 -1.266 -7.122 1.00 97.81 176 ASP A O 1
ATOM 1427 N N . ALA A 1 177 ? -0.024 0.049 -5.301 1.00 98.00 177 ALA A N 1
ATOM 1428 C CA . ALA A 1 177 ? -1.413 -0.204 -4.915 1.00 98.00 177 ALA A CA 1
ATOM 1429 C C . ALA A 1 177 ? -2.453 0.523 -5.795 1.00 98.00 177 ALA A C 1
ATOM 1431 O O . ALA A 1 177 ? -3.655 0.385 -5.574 1.00 98.00 177 ALA A O 1
ATOM 1432 N N . ASN A 1 178 ? -2.023 1.308 -6.793 1.00 97.94 178 ASN A N 1
ATOM 1433 C CA . ASN A 1 178 ? -2.892 2.116 -7.660 1.00 97.94 178 ASN A CA 1
ATOM 1434 C C . ASN A 1 178 ? -3.759 3.151 -6.887 1.00 97.94 178 ASN A C 1
ATOM 1436 O O . ASN A 1 178 ? -4.793 3.625 -7.373 1.00 97.94 178 ASN A O 1
ATOM 1440 N N . GLU A 1 179 ? -3.298 3.574 -5.707 1.00 98.38 179 GLU A N 1
ATOM 1441 C CA . GLU A 1 179 ? -3.895 4.568 -4.805 1.00 98.38 179 GLU A CA 1
ATOM 1442 C C . GLU A 1 179 ? -3.592 6.003 -5.274 1.00 98.38 179 GLU A C 1
ATOM 1444 O O . GLU A 1 179 ? -2.878 6.794 -4.650 1.00 98.38 179 GLU A O 1
ATOM 1449 N N . ARG A 1 180 ? -4.142 6.367 -6.439 1.00 97.88 180 ARG A N 1
ATOM 1450 C CA . ARG A 1 180 ? -3.816 7.616 -7.160 1.00 97.88 180 ARG A CA 1
ATOM 1451 C C . ARG A 1 180 ? -4.072 8.896 -6.361 1.00 97.88 180 ARG A C 1
ATOM 1453 O O . ARG A 1 180 ? -3.361 9.882 -6.559 1.00 97.88 180 ARG A O 1
ATOM 1460 N N . MET A 1 181 ? -5.088 8.913 -5.499 1.00 98.19 181 MET A N 1
ATOM 1461 C CA . MET A 1 181 ? -5.402 10.088 -4.677 1.00 98.19 181 MET A CA 1
ATOM 1462 C C . MET A 1 181 ? -4.359 10.286 -3.579 1.00 98.19 181 MET A C 1
ATOM 1464 O O . MET A 1 181 ? -3.862 11.400 -3.403 1.00 98.19 181 MET A O 1
ATOM 1468 N N . LEU A 1 182 ? -3.969 9.199 -2.909 1.00 98.38 182 LEU A N 1
ATOM 1469 C CA . LEU A 1 182 ? -2.888 9.216 -1.932 1.00 98.38 182 LEU A CA 1
ATOM 1470 C C . LEU A 1 182 ? -1.558 9.581 -2.596 1.00 98.38 182 LEU A C 1
ATOM 1472 O O . LEU A 1 182 ? -0.880 10.494 -2.133 1.00 98.38 182 LEU A O 1
ATOM 1476 N N . ALA A 1 183 ? -1.214 8.949 -3.719 1.00 98.69 183 ALA A N 1
ATOM 1477 C CA . ALA A 1 183 ? 0.013 9.251 -4.453 1.00 98.69 183 ALA A CA 1
ATOM 1478 C C . ALA A 1 183 ? 0.108 10.744 -4.821 1.00 98.69 183 ALA A C 1
ATOM 1480 O O . ALA A 1 183 ? 1.137 11.375 -4.586 1.00 98.69 183 ALA A O 1
ATOM 1481 N N . ARG A 1 184 ? -0.988 11.344 -5.311 1.00 98.69 184 ARG A N 1
ATOM 1482 C CA . ARG A 1 184 ? -1.048 12.786 -5.605 1.00 98.69 184 ARG A CA 1
ATOM 1483 C C . ARG A 1 184 ? -0.870 13.642 -4.351 1.00 98.69 184 ARG A C 1
ATOM 1485 O O . ARG A 1 184 ? -0.143 14.630 -4.388 1.00 98.69 184 ARG A O 1
ATOM 1492 N N . TYR A 1 185 ? -1.525 13.277 -3.252 1.00 98.19 185 TYR A N 1
ATOM 1493 C CA . TYR A 1 185 ? -1.384 13.964 -1.968 1.00 98.19 185 TYR A CA 1
ATOM 1494 C C . TYR A 1 185 ? 0.071 13.967 -1.474 1.00 98.19 185 TYR A C 1
ATOM 1496 O O . TYR A 1 185 ? 0.543 14.983 -0.963 1.00 98.19 185 TYR A O 1
ATOM 1504 N N . LEU A 1 186 ? 0.797 12.862 -1.669 1.00 98.50 186 LEU A N 1
ATOM 1505 C CA . LEU A 1 186 ? 2.174 12.707 -1.199 1.00 98.50 186 LEU A CA 1
ATOM 1506 C C . LEU A 1 186 ? 3.175 13.628 -1.909 1.00 98.50 186 LEU A C 1
ATOM 1508 O O . LEU A 1 186 ? 4.217 13.933 -1.334 1.00 98.50 186 LEU A O 1
ATOM 1512 N N . LEU A 1 187 ? 2.860 14.131 -3.106 1.00 98.69 187 LEU A N 1
ATOM 1513 C CA . LEU A 1 187 ? 3.763 14.984 -3.892 1.00 98.69 187 LEU A CA 1
ATOM 1514 C C . LEU A 1 187 ? 4.189 16.268 -3.165 1.00 98.69 187 LEU A C 1
ATOM 1516 O O . LEU A 1 187 ? 5.281 16.778 -3.402 1.00 98.69 187 LEU A O 1
ATOM 1520 N N . ARG A 1 188 ? 3.368 16.767 -2.236 1.00 97.88 188 ARG A N 1
ATOM 1521 C CA . ARG A 1 188 ? 3.668 17.974 -1.445 1.00 97.88 188 ARG A CA 1
ATOM 1522 C C . ARG A 1 188 ? 4.800 17.802 -0.431 1.00 97.88 188 ARG A C 1
ATOM 1524 O O . ARG A 1 188 ? 5.217 18.775 0.183 1.00 97.88 188 ARG A O 1
ATOM 1531 N N . PHE A 1 189 ? 5.240 16.568 -0.197 1.00 97.38 189 PHE A N 1
ATOM 1532 C CA . PHE A 1 189 ? 6.246 16.243 0.812 1.00 97.38 189 PHE A CA 1
ATOM 1533 C C . PHE A 1 189 ? 7.679 16.259 0.289 1.00 97.38 189 PHE A C 1
ATOM 1535 O O . PHE A 1 189 ? 8.591 15.915 1.044 1.00 97.38 189 PHE A O 1
ATOM 1542 N N . PHE A 1 190 ? 7.864 16.661 -0.966 1.00 98.31 190 PHE A N 1
ATOM 1543 C CA . PHE A 1 190 ? 9.149 16.712 -1.640 1.00 98.31 190 PHE A CA 1
ATOM 1544 C C . PHE A 1 190 ? 9.480 18.133 -2.083 1.00 98.31 190 PHE A C 1
ATOM 1546 O O . PHE A 1 190 ? 8.597 18.928 -2.408 1.00 98.31 190 PHE A O 1
ATOM 1553 N N . SER A 1 191 ? 10.772 18.413 -2.179 1.00 97.31 191 SER A N 1
ATOM 1554 C CA . SER A 1 191 ? 11.329 19.674 -2.657 1.0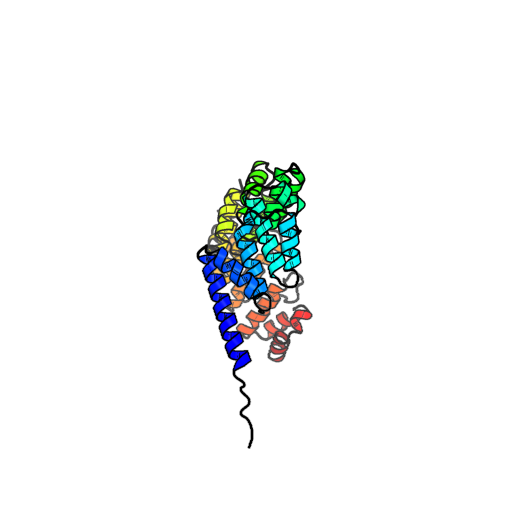0 97.31 191 SER A CA 1
ATOM 1555 C C . SER A 1 191 ? 12.415 19.440 -3.720 1.00 97.31 191 SER A C 1
ATOM 1557 O O . SER A 1 191 ? 12.834 18.309 -3.982 1.00 97.31 191 SER A O 1
ATOM 1559 N N . GLY A 1 192 ? 12.839 20.504 -4.409 1.00 96.81 192 GLY A N 1
ATOM 1560 C CA . GLY A 1 192 ? 13.976 20.470 -5.337 1.00 96.81 192 GLY A CA 1
ATOM 1561 C C . GLY A 1 192 ? 13.896 19.390 -6.431 1.00 96.81 192 GLY A C 1
ATOM 1562 O O . GLY A 1 192 ? 12.899 19.251 -7.144 1.00 96.81 192 GLY A O 1
ATOM 1563 N N . SER A 1 193 ? 14.981 18.628 -6.603 1.00 96.44 193 SER A N 1
ATOM 1564 C CA . SER A 1 193 ? 15.061 17.547 -7.598 1.00 96.44 193 SER A CA 1
ATOM 1565 C C . SER A 1 193 ? 14.129 16.373 -7.280 1.00 96.44 193 SER A C 1
ATOM 1567 O O . SER A 1 193 ? 13.572 15.782 -8.207 1.00 96.44 193 SER A O 1
ATOM 1569 N N . ARG A 1 194 ? 13.896 16.072 -5.997 1.00 97.75 194 ARG A N 1
ATOM 1570 C CA . ARG A 1 194 ? 12.982 15.009 -5.556 1.00 97.75 194 ARG A CA 1
ATOM 1571 C C . ARG A 1 194 ? 11.526 15.344 -5.847 1.00 97.75 194 ARG A C 1
ATOM 1573 O O . ARG A 1 194 ? 10.801 14.459 -6.283 1.00 97.75 194 ARG A O 1
ATOM 1580 N N . ALA A 1 195 ? 11.117 16.609 -5.729 1.00 98.56 195 ALA A N 1
ATOM 1581 C CA . ALA A 1 195 ? 9.781 17.042 -6.150 1.00 98.56 195 ALA A CA 1
ATOM 1582 C C . ALA A 1 195 ? 9.536 16.779 -7.640 1.00 98.56 195 ALA A C 1
ATOM 1584 O O . ALA A 1 195 ? 8.497 16.236 -8.017 1.00 98.56 195 ALA A O 1
ATOM 1585 N N . ARG A 1 196 ? 10.523 17.093 -8.493 1.00 98.19 196 ARG A N 1
ATOM 1586 C CA . ARG A 1 196 ? 10.442 16.795 -9.932 1.00 98.19 196 ARG A CA 1
ATOM 1587 C C . ARG A 1 196 ? 10.361 15.293 -10.199 1.00 98.19 196 ARG A C 1
ATOM 1589 O O . ARG A 1 196 ? 9.522 14.875 -10.991 1.00 98.19 196 ARG A O 1
ATOM 1596 N N . ALA A 1 197 ? 11.186 14.491 -9.524 1.00 98.62 197 ALA A N 1
ATOM 1597 C CA . ALA A 1 197 ? 11.152 13.035 -9.648 1.00 98.62 197 ALA A CA 1
ATOM 1598 C C . ALA A 1 197 ? 9.810 12.441 -9.186 1.00 98.62 197 ALA A C 1
ATOM 1600 O O . ALA A 1 197 ? 9.232 11.626 -9.896 1.00 98.62 197 ALA A O 1
ATOM 1601 N N . ALA A 1 198 ? 9.273 12.890 -8.049 1.00 98.81 198 ALA A N 1
ATOM 1602 C CA . ALA A 1 198 ? 8.007 12.410 -7.497 1.00 98.81 198 ALA A CA 1
ATOM 1603 C C . ALA A 1 198 ? 6.832 12.745 -8.424 1.00 98.81 198 ALA A C 1
ATOM 1605 O O . ALA A 1 198 ? 5.998 11.886 -8.714 1.00 98.81 198 ALA A O 1
ATOM 1606 N N . GLN A 1 199 ? 6.804 13.973 -8.955 1.00 98.81 199 GLN A N 1
ATOM 1607 C CA . GLN A 1 199 ? 5.816 14.372 -9.955 1.00 98.81 199 GLN A CA 1
ATOM 1608 C C . GLN A 1 199 ? 5.928 13.513 -11.218 1.00 98.81 199 GLN A C 1
ATOM 1610 O O . GLN A 1 199 ? 4.912 13.049 -11.726 1.00 98.81 199 GLN A O 1
ATOM 1615 N N . ALA A 1 200 ? 7.146 13.264 -11.710 1.00 98.62 200 ALA A N 1
ATOM 1616 C CA . ALA A 1 200 ? 7.367 12.408 -12.871 1.00 98.62 200 ALA A CA 1
ATOM 1617 C C . ALA A 1 200 ? 6.947 10.951 -12.610 1.00 98.62 200 ALA A C 1
ATOM 1619 O O . ALA A 1 200 ? 6.404 10.309 -13.507 1.00 98.62 200 ALA A O 1
ATOM 1620 N N . TYR A 1 201 ? 7.137 10.446 -11.387 1.00 98.81 201 TYR A N 1
ATOM 1621 C CA . TYR A 1 201 ? 6.731 9.099 -10.993 1.00 98.81 201 TYR A CA 1
ATOM 1622 C C . TYR A 1 201 ? 5.202 8.956 -11.018 1.00 98.81 201 TYR A C 1
ATOM 1624 O O . TYR A 1 201 ? 4.662 8.049 -11.658 1.00 98.81 201 TYR A O 1
ATOM 1632 N N . TYR A 1 202 ? 4.495 9.916 -10.411 1.00 98.88 202 TYR A N 1
ATOM 1633 C CA . TYR A 1 202 ? 3.035 9.992 -10.454 1.00 98.88 202 TYR A CA 1
ATOM 1634 C C . TYR A 1 202 ? 2.501 10.165 -11.884 1.00 98.88 202 TYR A C 1
ATOM 1636 O O . TYR A 1 202 ? 1.614 9.424 -12.315 1.00 98.88 202 TYR A O 1
ATOM 1644 N N . ASP A 1 203 ? 3.055 11.113 -12.643 1.00 98.62 203 ASP A N 1
ATOM 1645 C CA . ASP A 1 203 ? 2.643 11.373 -14.023 1.00 98.62 203 ASP A CA 1
ATOM 1646 C C . ASP A 1 203 ? 2.869 10.136 -14.896 1.00 98.62 203 ASP A C 1
ATOM 1648 O O . ASP A 1 203 ? 1.990 9.784 -15.674 1.00 98.62 203 ASP A O 1
ATOM 1652 N N . GLY A 1 204 ? 4.000 9.442 -14.742 1.00 98.44 204 GLY A N 1
ATOM 1653 C CA . GLY A 1 204 ? 4.311 8.205 -15.459 1.00 98.44 204 GLY A CA 1
ATOM 1654 C C . GLY A 1 204 ? 3.360 7.058 -15.121 1.00 98.44 204 GLY A C 1
ATOM 1655 O O . GLY A 1 204 ? 3.017 6.257 -15.990 1.00 98.44 204 GLY A O 1
ATOM 1656 N N . HIS A 1 205 ? 2.867 7.007 -13.882 1.00 98.38 205 HIS A N 1
ATOM 1657 C CA . HIS A 1 205 ? 1.853 6.037 -13.485 1.00 98.38 205 HIS A CA 1
ATOM 1658 C C . HIS A 1 205 ? 0.503 6.283 -14.188 1.00 98.38 205 HIS A C 1
ATOM 1660 O O . HIS A 1 205 ? -0.113 5.340 -14.702 1.00 98.38 205 HIS A O 1
ATOM 1666 N N . VAL A 1 206 ? 0.051 7.542 -14.232 1.00 97.88 206 VAL A N 1
ATOM 1667 C CA . VAL A 1 206 ? -1.274 7.919 -14.761 1.00 97.88 206 VAL A CA 1
ATOM 1668 C C . VAL A 1 206 ? -1.275 8.098 -16.285 1.00 97.88 206 VAL A C 1
ATOM 1670 O O . VAL A 1 206 ? -2.246 7.729 -16.944 1.00 97.88 206 VAL A O 1
ATOM 1673 N N . ARG A 1 207 ? -0.199 8.657 -16.841 1.00 97.88 207 ARG A N 1
ATOM 1674 C CA . ARG A 1 207 ? -0.007 8.991 -18.258 1.00 97.88 207 ARG A CA 1
ATOM 1675 C C . ARG A 1 207 ? 1.439 8.670 -18.681 1.00 97.88 207 ARG A C 1
ATOM 1677 O O . ARG A 1 207 ? 2.293 9.566 -18.705 1.00 97.88 207 ARG A O 1
ATOM 1684 N N . PRO A 1 208 ? 1.732 7.402 -19.014 1.00 97.88 208 PRO A N 1
ATOM 1685 C CA . PRO A 1 208 ? 3.097 6.937 -19.261 1.00 97.88 208 PRO A CA 1
ATOM 1686 C C . PRO A 1 208 ? 3.789 7.612 -20.458 1.00 97.88 208 PRO A C 1
ATOM 1688 O O . PRO A 1 208 ? 5.015 7.671 -20.515 1.00 97.88 208 PRO A O 1
ATOM 1691 N N . GLU A 1 209 ? 3.034 8.237 -21.364 1.00 98.19 209 GLU A N 1
ATOM 1692 C CA . GLU A 1 209 ? 3.540 9.033 -22.487 1.00 98.19 209 GLU A CA 1
ATOM 1693 C C . GLU A 1 209 ? 4.450 10.191 -22.060 1.00 98.19 209 GLU A C 1
ATOM 1695 O O . GLU A 1 209 ? 5.224 10.696 -22.883 1.00 98.19 209 GLU A O 1
ATOM 1700 N N . VAL A 1 210 ? 4.362 10.625 -20.795 1.00 98.06 210 VAL A N 1
ATOM 1701 C CA . VAL A 1 210 ? 5.266 11.625 -20.213 1.00 98.06 210 VAL A CA 1
ATOM 1702 C C . VAL A 1 210 ? 6.731 11.191 -20.308 1.00 98.06 210 VAL A C 1
ATOM 1704 O O . VAL A 1 210 ? 7.597 12.058 -20.382 1.00 98.06 210 VAL A O 1
ATOM 1707 N N . ALA A 1 211 ? 7.014 9.886 -20.422 1.00 98.00 211 ALA A N 1
ATOM 1708 C CA . ALA A 1 211 ? 8.353 9.347 -20.659 1.00 98.00 211 ALA A CA 1
ATOM 1709 C C . ALA A 1 211 ? 9.044 9.956 -21.893 1.00 98.00 211 ALA A C 1
ATOM 1711 O O . ALA A 1 211 ? 10.269 10.019 -21.938 1.00 98.00 211 ALA A O 1
ATOM 1712 N N . ARG A 1 212 ? 8.293 10.482 -22.872 1.00 97.56 212 ARG A N 1
ATOM 1713 C CA . ARG A 1 212 ? 8.851 11.198 -24.036 1.00 97.56 212 ARG A CA 1
ATOM 1714 C C . ARG A 1 212 ? 9.491 12.547 -23.677 1.00 97.56 212 ARG A C 1
ATOM 1716 O O . ARG A 1 212 ? 10.344 13.046 -24.407 1.00 97.56 212 ARG A O 1
ATOM 1723 N N . GLN A 1 213 ? 9.091 13.156 -22.562 1.00 96.69 213 GLN A N 1
ATOM 1724 C CA . GLN A 1 213 ? 9.515 14.496 -22.153 1.00 96.69 213 GLN A CA 1
ATOM 1725 C C . GLN A 1 213 ? 10.801 14.432 -21.320 1.00 96.69 213 GLN A C 1
ATOM 1727 O O . GLN A 1 213 ? 10.761 14.339 -20.094 1.00 96.69 213 GLN A O 1
ATOM 1732 N N . ARG A 1 214 ? 11.964 14.513 -21.977 1.00 94.38 214 ARG A N 1
ATOM 1733 C CA . ARG A 1 214 ? 13.272 14.300 -21.326 1.00 94.38 214 ARG A CA 1
ATOM 1734 C C . ARG A 1 214 ? 13.533 15.196 -20.111 1.00 94.38 214 ARG A C 1
ATOM 1736 O O . ARG A 1 214 ? 14.061 14.721 -19.112 1.00 94.38 214 ARG A O 1
ATOM 1743 N N . SER A 1 215 ? 13.118 16.460 -20.167 1.00 94.00 215 SER A N 1
ATOM 1744 C CA . SER A 1 215 ? 13.316 17.446 -19.092 1.00 94.00 215 SER A CA 1
ATOM 1745 C C . SER A 1 215 ? 12.549 17.141 -17.798 1.00 94.00 215 SER A C 1
ATOM 1747 O O . SER A 1 215 ? 12.896 17.681 -16.746 1.00 94.00 215 SER A O 1
ATOM 1749 N N . ARG A 1 216 ? 11.529 16.269 -17.846 1.00 95.44 216 ARG A N 1
ATOM 1750 C CA . ARG A 1 216 ? 10.738 15.869 -16.669 1.00 95.44 216 ARG A CA 1
ATOM 1751 C C . ARG A 1 216 ? 11.527 15.000 -15.691 1.00 95.44 216 ARG A C 1
ATOM 1753 O O . ARG A 1 216 ? 11.228 15.026 -14.503 1.00 95.44 216 ARG A O 1
ATOM 1760 N N . PHE A 1 217 ? 12.528 14.265 -16.174 1.00 97.06 217 PHE A N 1
ATOM 1761 C CA . PHE A 1 217 ? 13.250 13.266 -15.390 1.00 97.06 217 PHE A CA 1
ATOM 1762 C C . PHE A 1 217 ? 14.650 13.783 -15.019 1.00 97.06 217 PHE A C 1
ATOM 1764 O O . PHE A 1 217 ? 15.503 13.919 -15.910 1.00 97.06 217 PHE A O 1
ATOM 1771 N N . PRO A 1 218 ? 14.893 14.120 -13.736 1.00 96.69 218 PRO A N 1
ATOM 1772 C CA . PRO A 1 218 ? 16.218 14.524 -13.273 1.00 96.69 218 PRO A CA 1
ATOM 1773 C C . PRO A 1 218 ? 17.213 13.355 -13.340 1.00 96.69 218 PRO A C 1
ATOM 1775 O O . PRO A 1 218 ? 16.815 12.200 -13.216 1.00 96.69 218 PRO A O 1
ATOM 1778 N N . ASP A 1 219 ? 18.504 13.660 -13.515 1.00 96.81 219 ASP A N 1
ATOM 1779 C CA . ASP A 1 219 ? 19.581 12.659 -13.457 1.00 96.81 219 ASP A CA 1
ATOM 1780 C C . ASP A 1 219 ? 19.961 12.382 -11.996 1.00 96.81 219 ASP A C 1
ATOM 1782 O O . ASP A 1 219 ? 20.975 12.844 -11.485 1.00 96.81 219 ASP A O 1
ATOM 1786 N N . THR A 1 220 ? 19.047 11.727 -11.285 1.00 96.56 220 THR A N 1
ATOM 1787 C CA . THR A 1 220 ? 19.194 11.297 -9.890 1.00 96.56 220 THR A CA 1
ATOM 1788 C C . THR A 1 220 ? 18.568 9.919 -9.736 1.00 96.56 220 THR A C 1
ATOM 1790 O O . THR A 1 220 ? 17.680 9.569 -10.512 1.00 96.56 220 THR A O 1
ATOM 1793 N N . GLU A 1 221 ? 18.940 9.176 -8.694 1.00 96.12 221 GLU A N 1
ATOM 1794 C CA . GLU A 1 221 ? 18.372 7.850 -8.405 1.00 96.12 221 GLU A CA 1
ATOM 1795 C C . GLU A 1 221 ? 16.828 7.847 -8.428 1.00 96.12 221 GLU A C 1
ATOM 1797 O O . GLU A 1 221 ? 16.199 7.038 -9.106 1.00 96.12 221 GLU A O 1
ATOM 1802 N N . TYR A 1 222 ? 16.196 8.828 -7.780 1.00 97.94 222 TYR A N 1
ATOM 1803 C CA . TYR A 1 222 ? 14.739 8.990 -7.782 1.00 97.94 222 TYR A CA 1
ATOM 1804 C C . TYR A 1 222 ? 14.162 9.294 -9.174 1.00 97.94 222 TYR A C 1
ATOM 1806 O O . TYR A 1 222 ? 13.088 8.809 -9.536 1.00 97.94 222 TYR A O 1
ATOM 1814 N N . GLY A 1 223 ? 14.863 10.102 -9.975 1.00 98.12 223 GLY A N 1
ATOM 1815 C CA . GLY A 1 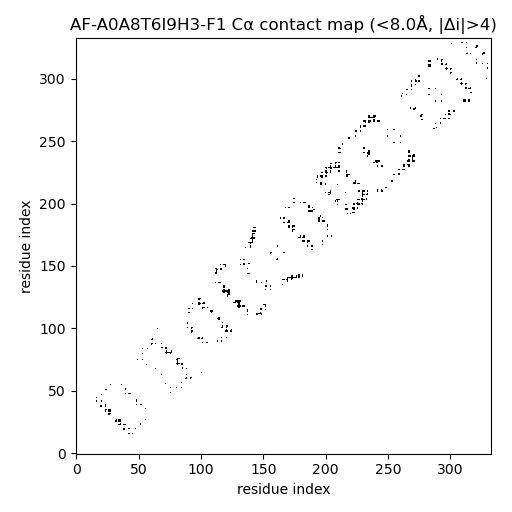223 ? 14.468 10.388 -11.354 1.00 98.12 223 GLY A CA 1
ATOM 1816 C C . GLY A 1 223 ? 14.587 9.165 -12.260 1.00 98.12 223 GLY A C 1
ATOM 1817 O O . GLY A 1 223 ? 13.731 8.953 -13.119 1.00 98.12 223 GLY A O 1
ATOM 1818 N N . HIS A 1 224 ? 15.604 8.333 -12.030 1.00 98.06 224 HIS A N 1
ATOM 1819 C CA . HIS A 1 224 ? 15.813 7.062 -12.718 1.00 98.06 224 HIS A CA 1
ATOM 1820 C C . HIS A 1 224 ? 14.701 6.063 -12.400 1.00 98.06 224 HIS A C 1
ATOM 1822 O O . HIS A 1 224 ? 14.130 5.488 -13.323 1.00 98.06 224 HIS A O 1
ATOM 1828 N N . GLN A 1 225 ? 14.325 5.927 -11.125 1.00 98.06 225 GLN A N 1
ATOM 1829 C CA . GLN A 1 225 ? 13.193 5.095 -10.697 1.00 98.06 225 GLN A CA 1
ATOM 1830 C C . GLN A 1 225 ? 11.875 5.557 -11.342 1.00 98.06 225 GLN A C 1
ATOM 1832 O O . GLN A 1 225 ? 11.145 4.754 -11.926 1.00 98.06 225 GLN A O 1
ATOM 1837 N N . ALA A 1 226 ? 11.602 6.867 -11.319 1.00 98.56 226 ALA A N 1
ATOM 1838 C CA . ALA A 1 226 ? 10.422 7.447 -11.960 1.00 98.56 226 ALA A CA 1
ATOM 1839 C C . ALA A 1 226 ? 10.383 7.177 -13.475 1.00 98.56 226 ALA A C 1
ATOM 1841 O O . ALA A 1 226 ? 9.328 6.852 -14.027 1.00 98.56 226 ALA A O 1
ATOM 1842 N N . LEU A 1 227 ? 11.530 7.303 -14.153 1.00 98.50 227 LEU A N 1
ATOM 1843 C CA . LEU A 1 227 ? 11.658 7.023 -15.582 1.00 98.50 227 LEU A CA 1
ATOM 1844 C C . LEU A 1 227 ? 11.433 5.543 -15.887 1.00 98.50 227 LEU A C 1
ATOM 1846 O O . LEU A 1 227 ? 10.681 5.228 -16.810 1.00 98.50 227 LEU A O 1
ATOM 1850 N N . ALA A 1 228 ? 12.056 4.651 -15.115 1.00 98.31 228 ALA A N 1
ATOM 1851 C CA . ALA A 1 228 ? 11.919 3.211 -15.284 1.00 98.31 228 ALA A CA 1
ATOM 1852 C C . ALA A 1 228 ? 10.452 2.782 -15.183 1.00 98.31 228 ALA A C 1
ATOM 1854 O O . ALA A 1 228 ? 9.958 2.050 -16.045 1.00 98.31 228 ALA A O 1
ATOM 1855 N N . HIS A 1 229 ? 9.721 3.309 -14.198 1.00 98.50 229 HIS A N 1
ATOM 1856 C CA . HIS A 1 229 ? 8.284 3.068 -14.063 1.00 98.50 229 HIS A CA 1
ATOM 1857 C C . HIS A 1 229 ? 7.479 3.581 -15.258 1.00 98.50 229 HIS A C 1
ATOM 1859 O O . HIS A 1 229 ? 6.665 2.849 -15.827 1.00 98.50 229 HIS A O 1
ATOM 1865 N N . ALA A 1 230 ? 7.715 4.833 -15.663 1.00 98.56 230 ALA A N 1
ATOM 1866 C CA . ALA A 1 230 ? 7.006 5.446 -16.782 1.00 98.56 230 ALA A CA 1
ATOM 1867 C C . ALA A 1 230 ? 7.229 4.664 -18.086 1.00 98.56 230 ALA A C 1
ATOM 1869 O O . ALA A 1 230 ? 6.266 4.368 -18.791 1.00 98.56 230 ALA A O 1
ATOM 1870 N N . LEU A 1 231 ? 8.476 4.280 -18.380 1.00 98.62 231 LEU A N 1
ATOM 1871 C CA . LEU A 1 231 ? 8.829 3.490 -19.561 1.00 98.62 231 LEU A CA 1
ATOM 1872 C C . LEU A 1 231 ? 8.263 2.074 -19.502 1.00 98.62 231 LEU A C 1
ATOM 1874 O O . LEU A 1 231 ? 7.748 1.611 -20.512 1.00 98.62 231 LEU A O 1
ATOM 1878 N N . THR A 1 232 ? 8.276 1.419 -18.340 1.00 98.00 232 THR A N 1
ATOM 1879 C CA . THR A 1 232 ? 7.673 0.085 -18.166 1.00 98.00 232 THR A CA 1
ATOM 1880 C C . THR A 1 232 ? 6.184 0.114 -18.505 1.00 98.00 232 THR A C 1
ATOM 1882 O O . THR A 1 232 ? 5.689 -0.684 -19.301 1.00 98.00 232 THR A O 1
ATOM 1885 N N . ARG A 1 233 ? 5.454 1.092 -17.956 1.00 98.12 233 ARG A N 1
ATOM 1886 C CA . ARG A 1 233 ? 4.025 1.264 -18.249 1.00 98.12 233 ARG A CA 1
ATOM 1887 C C . ARG A 1 233 ? 3.775 1.702 -19.683 1.00 98.12 233 ARG A C 1
ATOM 1889 O O . ARG A 1 233 ? 2.755 1.324 -20.258 1.00 98.12 233 ARG A O 1
ATOM 1896 N N . TYR A 1 234 ? 4.674 2.499 -20.257 1.00 98.50 234 TYR A N 1
ATOM 1897 C CA . TYR A 1 234 ? 4.545 2.913 -21.645 1.00 98.50 234 TYR A CA 1
ATOM 1898 C C . TYR A 1 234 ? 4.767 1.735 -22.585 1.00 98.50 234 TYR A C 1
ATOM 1900 O O . TYR A 1 234 ? 3.983 1.562 -23.508 1.00 98.50 234 TYR A O 1
ATOM 1908 N N . ALA A 1 235 ? 5.755 0.884 -22.302 1.00 98.25 235 ALA A N 1
ATOM 1909 C CA . ALA A 1 235 ? 6.055 -0.310 -23.078 1.00 98.25 235 ALA A CA 1
ATOM 1910 C C . ALA A 1 235 ? 4.871 -1.277 -23.110 1.00 98.25 235 ALA A C 1
ATOM 1912 O O . ALA A 1 235 ? 4.539 -1.785 -24.170 1.00 98.25 235 ALA A O 1
ATOM 1913 N N . ALA A 1 236 ? 4.156 -1.444 -21.995 1.00 96.38 236 ALA A N 1
ATOM 1914 C CA . ALA A 1 236 ? 2.943 -2.263 -21.956 1.00 96.38 236 ALA A CA 1
ATOM 1915 C C . ALA A 1 236 ? 1.782 -1.720 -22.824 1.00 96.38 236 ALA A C 1
ATOM 1917 O O . ALA A 1 236 ? 0.854 -2.463 -23.129 1.00 96.38 236 ALA A O 1
ATOM 1918 N N . ARG A 1 237 ? 1.794 -0.431 -23.200 1.00 96.94 237 ARG A N 1
ATOM 1919 C CA . ARG A 1 237 ? 0.727 0.214 -23.997 1.00 96.94 237 ARG A CA 1
ATOM 1920 C C . ARG A 1 237 ? 1.131 0.508 -25.438 1.00 96.94 237 ARG A C 1
ATOM 1922 O O . ARG A 1 237 ? 0.317 0.392 -26.345 1.00 96.94 237 ARG A O 1
ATOM 1929 N N . ASN A 1 238 ? 2.362 0.961 -25.635 1.00 98.12 238 ASN A N 1
ATOM 1930 C CA . ASN A 1 238 ? 2.943 1.324 -26.918 1.00 98.12 238 ASN A CA 1
ATOM 1931 C C . ASN A 1 238 ? 4.455 1.016 -26.899 1.00 98.12 238 ASN A C 1
ATOM 1933 O O . ASN A 1 238 ? 5.272 1.915 -26.662 1.00 98.12 238 ASN A O 1
ATOM 1937 N N . PRO A 1 239 ? 4.832 -0.255 -27.137 1.00 98.00 239 PRO A N 1
ATOM 1938 C CA . PRO A 1 239 ? 6.215 -0.717 -27.047 1.00 98.00 239 PRO A CA 1
ATOM 1939 C C . PRO A 1 239 ? 7.202 0.071 -27.911 1.00 98.00 239 PRO A C 1
ATOM 1941 O O . PRO A 1 239 ? 8.242 0.509 -27.421 1.00 98.00 239 PRO A O 1
ATOM 1944 N N . ARG A 1 240 ? 6.854 0.318 -29.182 1.00 98.25 240 ARG A N 1
ATOM 1945 C CA . ARG A 1 240 ? 7.717 1.039 -30.133 1.00 98.25 240 ARG A CA 1
ATOM 1946 C C . ARG A 1 240 ? 7.995 2.468 -29.669 1.00 98.25 240 ARG A C 1
ATOM 1948 O O . ARG A 1 240 ? 9.144 2.894 -29.617 1.00 98.25 240 ARG A O 1
ATOM 1955 N N . ALA A 1 241 ? 6.960 3.192 -29.242 1.00 98.12 241 ALA A N 1
ATOM 1956 C CA . ALA A 1 241 ? 7.141 4.560 -28.770 1.00 98.12 241 ALA A CA 1
ATOM 1957 C C . ALA A 1 241 ? 7.879 4.635 -27.419 1.00 98.12 241 ALA A C 1
ATOM 1959 O O . ALA A 1 241 ? 8.556 5.630 -27.144 1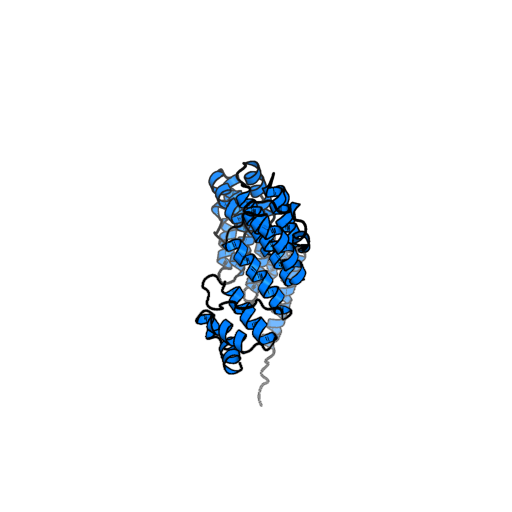.00 98.12 241 ALA A O 1
ATOM 1960 N N . ALA A 1 242 ? 7.772 3.603 -26.575 1.00 98.38 242 ALA A N 1
ATOM 1961 C CA . ALA A 1 242 ? 8.583 3.480 -25.367 1.00 98.38 242 ALA A CA 1
ATOM 1962 C C . ALA A 1 242 ? 10.063 3.246 -25.702 1.00 98.38 242 ALA A C 1
ATOM 1964 O O . ALA A 1 242 ? 10.920 3.917 -25.124 1.00 98.38 242 ALA A O 1
ATOM 1965 N N . ALA A 1 243 ? 10.360 2.383 -26.679 1.00 98.00 243 ALA A N 1
ATOM 1966 C CA . ALA A 1 243 ? 11.715 2.171 -27.185 1.00 98.00 243 ALA A CA 1
ATOM 1967 C C . ALA A 1 243 ? 12.331 3.471 -27.733 1.00 98.00 243 ALA A C 1
ATOM 1969 O O . ALA A 1 243 ? 13.460 3.824 -27.385 1.00 98.00 243 ALA A O 1
ATOM 1970 N N . ASP A 1 244 ? 11.570 4.243 -28.513 1.00 97.19 244 ASP A N 1
ATOM 1971 C CA . ASP A 1 244 ? 12.000 5.552 -29.022 1.00 97.19 244 ASP A CA 1
ATOM 1972 C C . ASP A 1 244 ? 12.308 6.547 -27.901 1.00 97.19 244 ASP A C 1
ATOM 1974 O O . ASP A 1 244 ? 13.352 7.210 -27.910 1.00 97.19 244 ASP A O 1
ATOM 1978 N N . ALA A 1 245 ? 11.414 6.638 -26.911 1.00 97.44 245 ALA A N 1
ATOM 1979 C CA . ALA A 1 245 ? 11.618 7.492 -25.749 1.00 97.44 245 ALA A CA 1
ATOM 1980 C C . ALA A 1 245 ? 12.884 7.085 -24.983 1.00 97.44 245 ALA A C 1
ATOM 1982 O O . ALA A 1 245 ? 13.701 7.943 -24.638 1.00 97.44 245 ALA A O 1
ATOM 1983 N N . TRP A 1 246 ? 13.074 5.782 -24.765 1.00 97.69 246 TRP A N 1
ATOM 1984 C CA . TRP A 1 246 ? 14.211 5.237 -24.038 1.00 97.69 246 TRP A CA 1
ATOM 1985 C C . TRP A 1 246 ? 15.550 5.522 -24.719 1.00 97.69 246 TRP A C 1
ATOM 1987 O O . TRP A 1 246 ? 16.460 6.024 -24.055 1.00 97.69 246 TRP A O 1
ATOM 1997 N N . ARG A 1 247 ? 15.659 5.335 -26.044 1.00 95.31 247 ARG A N 1
ATOM 1998 C CA . ARG A 1 247 ? 16.866 5.709 -26.812 1.00 95.31 247 ARG A CA 1
ATOM 1999 C C . ARG A 1 247 ? 17.291 7.153 -26.541 1.00 95.31 247 ARG A C 1
ATOM 2001 O O . ARG A 1 247 ? 18.475 7.441 -26.384 1.00 95.31 247 ARG A O 1
ATOM 2008 N N . GLY A 1 248 ? 16.317 8.051 -26.414 1.00 93.50 248 GLY A N 1
ATOM 2009 C CA . GLY A 1 248 ? 16.550 9.457 -26.106 1.00 93.50 248 GLY A CA 1
ATOM 2010 C C . GLY A 1 248 ? 17.067 9.759 -24.696 1.00 93.50 248 GLY A C 1
ATOM 2011 O O . GLY A 1 248 ? 17.726 10.782 -24.499 1.00 93.50 248 GLY A O 1
ATOM 2012 N N . HIS A 1 249 ? 16.765 8.909 -23.716 1.00 95.94 249 HIS A N 1
ATOM 2013 C CA . HIS A 1 249 ? 17.235 9.052 -22.334 1.00 95.94 249 HIS A CA 1
ATOM 2014 C C . HIS A 1 249 ? 18.556 8.335 -22.085 1.00 95.94 249 HIS A C 1
ATOM 2016 O O . HIS A 1 249 ? 19.404 8.867 -21.368 1.00 95.94 249 HIS A O 1
ATOM 2022 N N . ARG A 1 250 ? 18.744 7.160 -22.698 1.00 91.06 250 ARG A N 1
ATOM 2023 C CA . ARG A 1 250 ? 19.882 6.260 -22.465 1.00 91.06 250 ARG A CA 1
ATOM 2024 C C . ARG A 1 250 ? 21.237 6.945 -22.645 1.00 91.06 250 ARG A C 1
ATOM 2026 O O . ARG A 1 250 ? 22.146 6.684 -21.864 1.00 91.06 250 ARG A O 1
ATOM 2033 N N . ALA A 1 251 ? 21.348 7.834 -23.633 1.00 86.81 251 ALA A N 1
ATOM 2034 C CA . ALA A 1 251 ? 22.577 8.567 -23.942 1.00 86.81 251 ALA A CA 1
ATOM 2035 C C . ALA A 1 251 ? 22.866 9.747 -22.994 1.00 86.81 251 ALA A C 1
ATOM 2037 O O . ALA A 1 251 ? 23.982 10.249 -22.970 1.00 86.81 251 ALA A O 1
ATOM 2038 N N . ARG A 1 252 ? 21.862 10.222 -22.246 1.00 91.25 252 ARG A N 1
ATOM 2039 C CA . ARG A 1 252 ? 21.961 11.435 -21.418 1.00 91.25 252 ARG A CA 1
ATOM 2040 C C . ARG A 1 252 ? 22.114 11.137 -19.929 1.00 91.25 252 ARG A C 1
ATOM 2042 O O . ARG A 1 252 ? 22.685 11.953 -19.220 1.00 91.25 252 ARG A O 1
ATOM 2049 N N . LEU A 1 253 ? 21.519 10.047 -19.450 1.00 93.25 253 LEU A N 1
ATOM 2050 C CA . LEU A 1 253 ? 21.407 9.759 -18.022 1.00 93.25 253 LEU A CA 1
ATOM 2051 C C . LEU A 1 253 ? 22.514 8.827 -17.528 1.00 93.25 253 LEU A C 1
ATOM 2053 O O . LEU A 1 253 ? 22.872 7.844 -18.188 1.00 93.25 253 LEU A O 1
ATOM 2057 N N . SER A 1 254 ? 22.970 9.094 -16.309 1.00 94.81 254 SER A N 1
ATOM 2058 C CA . SER A 1 254 ? 23.988 8.326 -15.589 1.00 94.81 254 SER A CA 1
ATOM 2059 C C . SER A 1 254 ? 23.352 7.139 -14.855 1.00 94.81 254 SER A C 1
ATOM 2061 O O . SER A 1 254 ? 23.427 7.020 -13.637 1.00 94.81 254 SER A O 1
ATOM 2063 N N . LEU A 1 255 ? 22.646 6.284 -15.600 1.00 93.00 255 LEU A N 1
ATOM 2064 C CA . LEU A 1 255 ? 21.918 5.130 -15.061 1.00 93.00 255 LEU A CA 1
ATOM 2065 C C . LEU A 1 255 ? 22.864 3.985 -14.701 1.00 93.00 255 LEU A C 1
ATOM 2067 O O . LEU A 1 255 ? 23.776 3.687 -15.479 1.00 93.00 255 LEU A O 1
ATOM 2071 N N . SER A 1 256 ? 22.576 3.309 -13.585 1.00 93.69 256 SER A N 1
ATOM 2072 C CA . SER A 1 256 ? 23.207 2.033 -13.241 1.00 93.69 256 SER A CA 1
ATOM 2073 C C . SER A 1 256 ? 22.863 0.957 -14.268 1.00 93.69 256 SER A C 1
ATOM 2075 O O . SER A 1 256 ? 21.773 0.976 -14.852 1.00 93.69 256 SER A O 1
ATOM 2077 N N . ASP A 1 257 ? 23.761 -0.010 -14.452 1.00 91.81 257 ASP A N 1
ATOM 2078 C CA . ASP A 1 257 ? 23.551 -1.107 -15.402 1.00 91.81 257 ASP A CA 1
ATOM 2079 C C . ASP A 1 257 ? 22.281 -1.893 -15.079 1.00 91.81 257 ASP A C 1
ATOM 2081 O O . ASP A 1 257 ? 21.472 -2.131 -15.969 1.00 91.81 257 ASP A O 1
ATOM 2085 N N . GLY A 1 258 ? 22.016 -2.163 -13.796 1.00 91.81 258 GLY A N 1
ATOM 2086 C CA . GLY A 1 258 ? 20.776 -2.814 -13.365 1.00 91.81 258 GLY A CA 1
ATOM 2087 C C . GLY A 1 258 ? 19.510 -2.054 -13.785 1.00 91.81 258 GLY A C 1
ATOM 2088 O O . GLY A 1 258 ? 18.562 -2.662 -14.274 1.00 91.81 258 GLY A O 1
ATOM 2089 N N . THR A 1 259 ? 19.496 -0.718 -13.676 1.00 93.81 259 THR A N 1
ATOM 2090 C CA . THR A 1 259 ? 18.339 0.085 -14.119 1.00 93.81 259 THR A CA 1
ATOM 2091 C C . THR A 1 259 ? 18.200 0.070 -15.641 1.00 93.81 259 THR A C 1
ATOM 2093 O O . THR A 1 259 ? 17.082 -0.002 -16.152 1.00 93.81 259 THR A O 1
ATOM 2096 N N . ARG A 1 260 ? 19.318 0.130 -16.379 1.00 94.38 260 ARG A N 1
ATOM 2097 C CA . ARG A 1 260 ? 19.306 0.047 -17.849 1.00 94.38 260 ARG A CA 1
ATOM 2098 C C . ARG A 1 260 ? 18.764 -1.302 -18.307 1.00 94.38 260 ARG A C 1
ATOM 2100 O O . ARG A 1 260 ? 17.841 -1.307 -19.114 1.00 94.38 260 ARG A O 1
ATOM 2107 N N . THR A 1 261 ? 19.276 -2.400 -17.751 1.00 93.44 261 THR A N 1
ATOM 2108 C CA . THR A 1 261 ? 18.822 -3.764 -18.048 1.00 93.44 261 THR A CA 1
ATOM 2109 C C . THR A 1 261 ? 17.340 -3.919 -17.744 1.00 93.44 261 THR A C 1
ATOM 2111 O O . THR A 1 261 ? 16.590 -4.343 -18.614 1.00 93.44 261 THR A O 1
ATOM 2114 N N . TYR A 1 262 ? 16.880 -3.476 -16.569 1.00 94.56 262 TYR A N 1
ATOM 2115 C CA . TYR A 1 262 ? 15.461 -3.535 -16.216 1.00 94.56 262 TYR A CA 1
ATOM 2116 C C . TYR A 1 262 ? 14.564 -2.824 -17.247 1.00 94.56 262 TYR A C 1
ATOM 2118 O O . TYR A 1 262 ? 13.535 -3.357 -17.661 1.00 94.56 262 TYR A O 1
ATOM 2126 N N . ILE A 1 263 ? 14.949 -1.624 -17.696 1.00 96.38 263 ILE A N 1
ATOM 2127 C CA . ILE A 1 263 ? 14.197 -0.880 -18.717 1.00 96.38 263 ILE A CA 1
ATOM 2128 C C . ILE A 1 263 ? 14.258 -1.587 -20.078 1.00 96.38 263 ILE A C 1
ATOM 2130 O O . ILE A 1 263 ? 13.219 -1.725 -20.730 1.00 96.38 263 ILE A O 1
ATOM 2134 N N . ASP A 1 264 ? 15.450 -2.026 -20.499 1.00 95.50 264 ASP A N 1
ATOM 2135 C CA . ASP A 1 264 ? 15.674 -2.743 -21.760 1.00 95.50 264 ASP A CA 1
ATOM 2136 C C . ASP A 1 264 ? 14.786 -4.000 -21.825 1.00 95.50 264 ASP A C 1
ATOM 2138 O O . ASP A 1 264 ? 14.069 -4.189 -22.807 1.00 95.50 264 ASP A O 1
ATOM 2142 N N . GLU A 1 265 ? 14.733 -4.794 -20.754 1.00 95.81 265 GLU A N 1
ATOM 2143 C CA . GLU A 1 265 ? 13.899 -5.998 -20.653 1.00 95.81 265 GLU A CA 1
ATOM 2144 C C . GLU A 1 265 ? 12.403 -5.701 -20.744 1.00 95.81 265 GLU A C 1
ATOM 2146 O O . GLU A 1 265 ? 11.677 -6.360 -21.491 1.00 95.81 265 GLU A O 1
ATOM 2151 N N . ARG A 1 266 ? 11.910 -4.691 -20.013 1.00 96.94 266 ARG A N 1
ATOM 2152 C CA . ARG A 1 266 ? 10.482 -4.329 -20.044 1.00 96.94 266 ARG A CA 1
ATOM 2153 C C . ARG A 1 266 ? 10.055 -3.828 -21.427 1.00 96.94 266 ARG A C 1
ATOM 2155 O O . ARG A 1 266 ? 8.939 -4.117 -21.862 1.00 96.94 266 ARG A O 1
ATOM 2162 N N . ILE A 1 267 ? 10.931 -3.112 -22.132 1.00 97.75 267 ILE A N 1
ATOM 2163 C CA . ILE A 1 267 ? 10.683 -2.659 -23.507 1.00 97.75 267 ILE A CA 1
ATOM 2164 C C . ILE A 1 267 ? 10.745 -3.831 -24.489 1.00 97.75 267 ILE A C 1
ATOM 2166 O O . ILE A 1 267 ? 9.835 -3.967 -25.308 1.00 97.75 267 ILE A O 1
ATOM 2170 N N . ALA A 1 268 ? 11.767 -4.685 -24.395 1.00 96.88 268 ALA A N 1
ATOM 2171 C CA . ALA A 1 268 ? 11.919 -5.867 -25.241 1.00 96.88 268 ALA A CA 1
ATOM 2172 C C . ALA A 1 268 ? 10.727 -6.822 -25.094 1.00 96.88 268 ALA A C 1
ATOM 2174 O O . ALA A 1 268 ? 10.174 -7.267 -26.097 1.00 96.88 268 ALA A O 1
ATOM 2175 N N . LEU A 1 269 ? 10.258 -7.051 -23.864 1.00 96.56 269 LEU A N 1
ATOM 2176 C CA . LEU A 1 269 ? 9.053 -7.834 -23.607 1.00 96.56 269 LEU A CA 1
ATOM 2177 C C . LEU A 1 269 ? 7.815 -7.198 -24.252 1.00 96.56 269 LEU A C 1
ATOM 2179 O O . LEU A 1 269 ? 7.029 -7.893 -24.893 1.00 96.56 269 LEU A O 1
ATOM 2183 N N . GLY A 1 270 ? 7.651 -5.877 -24.131 1.00 97.31 270 GLY A N 1
ATOM 2184 C CA . GLY A 1 270 ? 6.581 -5.151 -24.814 1.00 97.31 270 GLY A CA 1
ATOM 2185 C C . GLY A 1 270 ? 6.627 -5.348 -26.333 1.00 97.31 270 GLY A C 1
ATOM 2186 O O . GLY A 1 270 ? 5.605 -5.658 -26.941 1.00 97.31 270 GLY A O 1
ATOM 2187 N N . LEU A 1 271 ? 7.802 -5.212 -26.953 1.00 98.25 271 LEU A N 1
ATOM 2188 C CA . LEU A 1 271 ? 7.988 -5.399 -28.398 1.00 98.25 271 LEU A CA 1
ATOM 2189 C C . LEU A 1 271 ? 7.703 -6.846 -28.819 1.00 98.25 271 LEU A C 1
ATOM 2191 O O . LEU A 1 271 ? 7.024 -7.068 -29.823 1.00 98.25 271 LEU A O 1
ATOM 2195 N N . ALA A 1 272 ? 8.108 -7.822 -28.005 1.00 97.12 272 ALA A N 1
ATOM 2196 C CA . ALA A 1 272 ? 7.848 -9.234 -28.254 1.00 97.12 272 ALA A CA 1
ATOM 2197 C C . ALA A 1 272 ? 6.342 -9.540 -28.321 1.00 97.12 272 ALA A C 1
ATOM 2199 O O . ALA A 1 272 ? 5.927 -10.395 -29.102 1.00 97.12 272 ALA A O 1
ATOM 2200 N N . THR A 1 273 ? 5.492 -8.799 -27.592 1.00 95.88 273 THR A N 1
ATOM 2201 C CA . THR A 1 273 ? 4.027 -8.931 -27.736 1.00 95.88 273 THR A CA 1
ATOM 2202 C C . THR A 1 273 ? 3.524 -8.542 -29.130 1.00 95.88 273 THR A C 1
ATOM 2204 O O . THR A 1 273 ? 2.524 -9.095 -29.586 1.00 95.88 273 THR A O 1
ATOM 2207 N N . LEU A 1 274 ? 4.244 -7.673 -29.848 1.00 97.12 274 LEU A N 1
ATOM 2208 C CA . LEU A 1 274 ? 3.965 -7.285 -31.236 1.00 97.12 274 LEU A CA 1
ATOM 2209 C C . LEU A 1 274 ? 4.610 -8.222 -32.271 1.00 97.12 274 LEU A C 1
ATOM 2211 O O . LEU A 1 274 ? 4.462 -7.993 -33.469 1.00 97.12 274 LEU A O 1
ATOM 2215 N N . GLY A 1 275 ? 5.337 -9.253 -31.833 1.00 96.31 275 GLY A N 1
ATOM 2216 C CA . GLY A 1 275 ? 6.115 -10.131 -32.706 1.00 96.31 275 GLY A CA 1
ATOM 2217 C C . GLY A 1 275 ? 7.496 -9.574 -33.064 1.00 96.31 275 GLY A C 1
ATOM 2218 O O . GLY A 1 275 ? 8.202 -10.163 -33.880 1.00 96.31 275 GLY A O 1
ATOM 2219 N N . GLU A 1 276 ? 7.903 -8.459 -32.454 1.00 96.62 276 GLU A N 1
ATOM 2220 C CA . GLU A 1 276 ? 9.225 -7.856 -32.621 1.00 96.62 276 GLU A CA 1
ATOM 2221 C C . GLU A 1 276 ? 10.153 -8.325 -31.510 1.00 96.62 276 GLU A C 1
ATOM 2223 O O . GLU A 1 276 ? 10.124 -7.827 -30.387 1.00 96.62 276 GLU A O 1
ATOM 2228 N N . PHE A 1 277 ? 10.990 -9.301 -31.826 1.00 93.69 277 PHE A N 1
ATOM 2229 C CA . PHE A 1 277 ? 11.921 -9.863 -30.864 1.00 93.69 277 PHE A CA 1
ATOM 2230 C C . PHE A 1 277 ? 13.326 -9.295 -31.071 1.00 93.69 277 PHE A C 1
ATOM 2232 O O . PHE A 1 277 ? 13.719 -9.053 -32.215 1.00 93.69 277 PHE A O 1
ATOM 2239 N N . PRO A 1 278 ? 14.107 -9.130 -29.993 1.00 85.38 278 PRO A N 1
ATOM 2240 C CA . PRO A 1 278 ? 15.515 -8.786 -30.118 1.00 85.38 278 PRO A CA 1
ATOM 2241 C C . PRO A 1 278 ? 16.281 -9.911 -30.849 1.00 85.38 278 PRO A C 1
ATOM 2243 O O . PRO A 1 278 ? 15.985 -11.091 -30.621 1.00 85.38 278 PRO A O 1
ATOM 2246 N N . PRO A 1 279 ? 17.232 -9.576 -31.741 1.00 81.38 279 PRO A N 1
ATOM 2247 C CA . PRO A 1 279 ? 18.105 -10.566 -32.365 1.00 81.38 279 PRO A CA 1
ATOM 2248 C C . PRO A 1 279 ? 19.127 -11.099 -31.350 1.00 81.38 279 PRO A C 1
ATOM 2250 O O . PRO A 1 279 ? 19.583 -10.346 -30.494 1.00 81.38 279 PRO A O 1
ATOM 2253 N N . ASP A 1 280 ? 19.482 -12.381 -31.470 1.00 71.25 280 ASP A N 1
ATOM 2254 C CA . ASP A 1 280 ? 20.656 -12.999 -30.831 1.00 71.25 280 ASP A CA 1
ATOM 2255 C C . ASP A 1 280 ? 20.800 -12.766 -29.310 1.00 71.25 280 ASP A C 1
ATOM 2257 O O . ASP A 1 280 ? 21.880 -12.457 -28.811 1.00 71.25 280 ASP A O 1
ATOM 2261 N N . VAL A 1 281 ? 19.705 -12.921 -28.554 1.00 82.75 281 VAL A N 1
ATOM 2262 C CA . VAL A 1 281 ? 19.733 -12.862 -27.082 1.00 82.75 281 VAL A CA 1
ATOM 2263 C C . VAL A 1 281 ? 20.000 -14.247 -26.500 1.00 82.75 281 VAL A C 1
ATOM 2265 O O . VAL A 1 281 ? 19.232 -15.178 -26.747 1.00 82.75 281 VAL A O 1
ATOM 2268 N N . ASP A 1 282 ? 21.054 -14.366 -25.692 1.00 84.88 282 ASP A N 1
ATOM 2269 C CA . ASP A 1 282 ? 21.306 -15.557 -24.882 1.00 84.88 282 ASP A CA 1
ATOM 2270 C C . ASP A 1 282 ? 20.274 -15.650 -23.749 1.00 84.88 282 ASP A C 1
ATOM 2272 O O . ASP A 1 282 ? 20.343 -14.927 -22.755 1.00 84.88 282 ASP A O 1
ATOM 2276 N N . ALA A 1 283 ? 19.307 -16.555 -23.905 1.00 83.69 283 ALA A N 1
ATOM 2277 C CA . ALA A 1 283 ? 18.242 -16.761 -22.930 1.00 83.69 283 ALA A CA 1
ATOM 2278 C C . ALA A 1 283 ? 18.765 -17.177 -21.545 1.00 83.69 283 ALA A C 1
ATOM 2280 O O . ALA A 1 283 ? 18.121 -16.878 -20.536 1.00 83.69 283 ALA A O 1
ATOM 2281 N N . ALA A 1 284 ? 19.924 -17.841 -21.491 1.00 80.75 284 ALA A N 1
ATOM 2282 C CA . ALA A 1 284 ? 20.514 -18.346 -20.260 1.00 80.75 284 ALA A CA 1
ATOM 2283 C C . ALA A 1 284 ? 21.307 -17.283 -19.485 1.00 80.75 284 ALA A C 1
ATOM 2285 O O . ALA A 1 284 ? 21.664 -17.537 -18.335 1.00 80.75 284 ALA A O 1
ATOM 2286 N N . ALA A 1 285 ? 21.551 -16.099 -20.061 1.00 85.12 285 ALA A N 1
ATOM 2287 C CA . ALA A 1 285 ? 22.372 -15.072 -19.432 1.00 85.12 285 ALA A CA 1
ATOM 2288 C C . ALA A 1 285 ? 21.854 -14.698 -18.031 1.00 85.12 285 ALA A C 1
ATOM 2290 O O . ALA A 1 285 ? 20.698 -14.295 -17.857 1.00 85.12 285 ALA A O 1
ATOM 2291 N N . ASP A 1 286 ? 22.725 -14.801 -17.023 1.00 80.75 286 ASP A N 1
ATOM 2292 C CA . ASP A 1 286 ? 22.401 -14.561 -15.605 1.00 80.75 286 ASP A CA 1
ATOM 2293 C C . ASP A 1 286 ? 21.938 -13.128 -15.313 1.00 80.75 286 ASP A C 1
ATOM 2295 O O . ASP A 1 286 ? 21.310 -12.864 -14.290 1.00 80.75 286 ASP A O 1
ATOM 2299 N N . SER A 1 287 ? 22.212 -12.192 -16.223 1.00 84.06 287 SER A N 1
ATOM 2300 C CA . SER A 1 287 ? 21.716 -10.819 -16.144 1.00 84.06 287 SER A CA 1
ATOM 2301 C C . SER A 1 287 ? 20.198 -10.714 -16.314 1.00 84.06 287 SER A C 1
ATOM 2303 O O . SER A 1 287 ? 19.637 -9.673 -15.964 1.00 84.06 287 SER A O 1
ATOM 2305 N N . HIS A 1 288 ? 19.540 -11.757 -16.834 1.00 90.31 288 HIS A N 1
ATOM 2306 C CA . HIS A 1 288 ? 18.116 -11.728 -17.129 1.00 90.31 288 HIS A CA 1
ATOM 2307 C C . HIS A 1 288 ? 17.217 -11.991 -15.928 1.00 90.31 288 HIS A C 1
ATOM 2309 O O . HIS A 1 288 ? 17.366 -12.996 -15.231 1.00 90.31 288 HIS A O 1
ATOM 2315 N N . SER A 1 289 ? 16.207 -11.138 -15.741 1.00 92.56 289 SER A N 1
ATOM 2316 C CA . SER A 1 289 ? 15.225 -11.336 -14.671 1.00 92.56 289 SER A CA 1
ATOM 2317 C C . SER A 1 289 ? 14.299 -12.541 -14.937 1.00 92.56 289 SER A C 1
ATOM 2319 O O . SER A 1 289 ? 13.953 -12.815 -16.093 1.00 92.56 289 SER A O 1
ATOM 2321 N N . PRO A 1 290 ? 13.822 -13.249 -13.889 1.00 93.06 290 PRO A N 1
ATOM 2322 C CA . PRO A 1 290 ? 12.865 -14.352 -14.050 1.00 93.06 290 PRO A CA 1
ATOM 2323 C C . PRO A 1 290 ? 11.577 -13.942 -14.784 1.00 93.06 290 PRO A C 1
ATOM 2325 O O . PRO A 1 290 ? 11.081 -14.674 -15.645 1.00 93.06 290 PRO A O 1
ATOM 2328 N N . ASP A 1 291 ? 11.074 -12.736 -14.496 1.00 93.56 291 ASP A N 1
ATOM 2329 C CA . ASP A 1 291 ? 9.926 -12.126 -15.178 1.00 93.56 291 ASP A CA 1
ATOM 2330 C C . ASP A 1 291 ? 10.170 -11.988 -16.685 1.00 93.56 291 ASP A C 1
ATOM 2332 O O . ASP A 1 291 ? 9.287 -12.288 -17.493 1.00 93.56 291 ASP A O 1
ATOM 2336 N N . TYR A 1 292 ? 11.361 -11.521 -17.072 1.00 95.44 292 TYR A N 1
ATOM 2337 C CA . TYR A 1 292 ? 11.718 -11.342 -18.473 1.00 95.44 292 TYR A CA 1
ATOM 2338 C C . TYR A 1 292 ? 11.794 -12.686 -19.200 1.00 95.44 292 TYR A C 1
ATOM 2340 O O . TYR A 1 292 ? 11.157 -12.833 -20.242 1.00 95.44 292 TYR A O 1
ATOM 2348 N N . ARG A 1 293 ? 12.464 -13.696 -18.621 1.00 95.56 293 ARG A N 1
ATOM 2349 C CA . ARG A 1 293 ? 12.544 -15.052 -19.205 1.00 95.56 293 ARG A CA 1
ATOM 2350 C C . ARG A 1 293 ? 11.151 -15.657 -19.411 1.00 95.56 293 ARG A C 1
ATOM 2352 O O . ARG A 1 293 ? 10.812 -16.094 -20.511 1.00 95.56 293 ARG A O 1
ATOM 2359 N N . THR A 1 294 ? 10.304 -15.585 -18.383 1.00 95.94 294 THR A N 1
ATOM 2360 C CA . THR A 1 294 ? 8.907 -16.058 -18.422 1.00 95.94 294 THR A CA 1
ATOM 2361 C C . THR A 1 294 ? 8.089 -15.328 -19.490 1.00 95.94 294 THR A C 1
ATOM 2363 O O . THR A 1 294 ? 7.346 -15.941 -20.268 1.00 95.94 294 THR A O 1
ATOM 2366 N N . GLY A 1 295 ? 8.234 -14.004 -19.562 1.00 95.94 295 GLY A N 1
ATOM 2367 C CA . GLY A 1 295 ? 7.559 -13.174 -20.552 1.00 95.94 295 GLY A CA 1
ATOM 2368 C C . GLY A 1 295 ? 7.992 -13.495 -21.983 1.00 95.94 295 GLY A C 1
ATOM 2369 O O . GLY A 1 295 ? 7.142 -13.640 -22.863 1.00 95.94 295 GLY A O 1
ATOM 2370 N N . MET A 1 296 ? 9.293 -13.674 -22.215 1.00 96.81 296 MET A N 1
ATOM 2371 C CA . MET A 1 296 ? 9.850 -14.011 -23.526 1.00 96.81 296 MET A CA 1
ATOM 2372 C C . MET A 1 296 ? 9.457 -15.417 -23.984 1.00 96.81 296 MET A C 1
ATOM 2374 O O . MET A 1 296 ? 9.111 -15.590 -25.157 1.00 96.81 296 MET A O 1
ATOM 2378 N N . ALA A 1 297 ? 9.414 -16.399 -23.076 1.00 96.38 297 ALA A N 1
ATOM 2379 C CA . ALA A 1 297 ? 8.863 -17.725 -23.357 1.00 96.38 297 ALA A CA 1
ATOM 2380 C C . ALA A 1 297 ? 7.395 -17.625 -23.805 1.00 96.38 297 ALA A C 1
ATOM 2382 O O . ALA A 1 297 ? 7.021 -18.130 -24.866 1.00 96.38 297 ALA A O 1
ATOM 2383 N N . THR A 1 298 ? 6.578 -16.886 -23.047 1.00 97.00 298 THR A N 1
ATOM 2384 C CA . THR A 1 298 ? 5.153 -16.671 -23.352 1.00 97.00 298 THR A CA 1
ATOM 2385 C C . THR A 1 298 ? 4.955 -15.988 -24.707 1.00 97.00 298 THR A C 1
ATOM 2387 O O . THR A 1 298 ? 4.161 -16.450 -25.528 1.00 97.00 298 THR A O 1
ATOM 2390 N N . ALA A 1 299 ? 5.692 -14.907 -24.977 1.00 97.25 299 ALA A N 1
ATOM 2391 C CA . ALA A 1 299 ? 5.609 -14.185 -26.244 1.00 97.25 299 ALA A CA 1
ATOM 2392 C C . ALA A 1 299 ? 6.069 -15.053 -27.427 1.00 97.25 299 ALA A C 1
ATOM 2394 O O . ALA A 1 299 ? 5.433 -15.046 -28.483 1.00 97.25 299 ALA A O 1
ATOM 2395 N N . SER A 1 300 ? 7.129 -15.848 -27.246 1.00 96.62 300 SER A N 1
ATOM 2396 C CA . SER A 1 300 ? 7.633 -16.770 -28.272 1.00 96.62 300 SER A CA 1
ATOM 2397 C C . SER A 1 300 ? 6.595 -17.831 -28.637 1.00 96.62 300 SER A C 1
ATOM 2399 O O . SER A 1 300 ? 6.380 -18.086 -29.821 1.00 96.62 300 SER A O 1
ATOM 2401 N N . ILE A 1 301 ? 5.892 -18.389 -27.646 1.00 97.12 301 ILE A N 1
ATOM 2402 C CA . ILE A 1 301 ? 4.767 -19.309 -27.868 1.00 97.12 301 ILE A CA 1
ATOM 2403 C C . ILE A 1 301 ? 3.638 -18.615 -28.637 1.00 97.12 301 ILE A C 1
ATOM 2405 O O . ILE A 1 301 ? 3.165 -19.147 -29.644 1.00 97.12 301 ILE A O 1
ATOM 2409 N N . ALA A 1 302 ? 3.222 -17.421 -28.197 1.00 97.62 302 ALA A N 1
ATOM 2410 C CA . ALA A 1 302 ? 2.120 -16.674 -28.809 1.00 97.62 302 ALA A CA 1
ATOM 2411 C C . ALA A 1 302 ? 2.366 -16.377 -30.300 1.00 97.62 302 ALA A C 1
ATOM 2413 O O . ALA A 1 302 ? 1.447 -16.457 -31.116 1.00 97.62 302 ALA A O 1
ATOM 2414 N N . HIS A 1 303 ? 3.623 -16.116 -30.667 1.00 97.56 303 HIS A N 1
ATOM 2415 C CA . HIS A 1 303 ? 4.054 -15.861 -32.046 1.00 97.56 303 HIS A CA 1
ATOM 2416 C C . HIS A 1 303 ? 4.606 -17.099 -32.769 1.00 97.56 303 HIS A C 1
ATOM 2418 O O . HIS A 1 303 ? 5.160 -16.977 -33.860 1.00 97.56 303 HIS A O 1
ATOM 2424 N N . ARG A 1 304 ? 4.427 -18.302 -32.203 1.00 96.75 304 ARG A N 1
ATOM 2425 C CA . ARG A 1 304 ? 4.816 -19.599 -32.795 1.00 96.75 304 ARG A CA 1
ATOM 2426 C C . ARG A 1 304 ? 6.311 -19.720 -33.131 1.00 96.75 304 ARG A C 1
ATOM 2428 O O . ARG A 1 304 ? 6.690 -20.420 -34.070 1.00 96.75 304 ARG A O 1
ATOM 2435 N N . ARG A 1 305 ? 7.173 -19.057 -32.358 1.00 95.06 305 ARG A N 1
ATOM 2436 C CA . ARG A 1 305 ? 8.637 -19.125 -32.475 1.00 95.06 305 ARG A CA 1
ATOM 2437 C C . ARG A 1 305 ? 9.189 -20.282 -31.640 1.00 95.06 305 ARG A C 1
ATOM 2439 O O . ARG A 1 305 ? 9.823 -20.050 -30.618 1.00 95.06 305 ARG A O 1
ATOM 2446 N N . TRP A 1 306 ? 8.943 -21.522 -32.065 1.00 94.62 306 TRP A N 1
ATOM 2447 C CA . TRP A 1 306 ? 9.216 -22.725 -31.258 1.00 94.62 306 TRP A CA 1
ATOM 2448 C C . TRP A 1 306 ? 10.670 -22.855 -30.801 1.00 94.62 306 TRP A C 1
ATOM 2450 O O . TRP A 1 306 ? 10.894 -23.023 -29.611 1.00 94.62 306 TRP A O 1
ATOM 2460 N N . GLY A 1 307 ? 11.649 -22.645 -31.687 1.00 92.75 307 GLY A N 1
ATOM 2461 C CA . GLY A 1 307 ? 13.066 -22.708 -31.298 1.00 92.75 307 GLY A CA 1
ATOM 2462 C C . GLY A 1 307 ? 13.492 -21.635 -30.285 1.00 92.75 307 GLY A C 1
ATOM 2463 O O . GLY A 1 307 ? 14.365 -21.877 -29.464 1.00 92.75 307 GLY A O 1
ATOM 2464 N N . ALA A 1 308 ? 12.860 -20.456 -30.302 1.00 92.75 308 ALA A N 1
ATOM 2465 C CA . ALA A 1 308 ? 13.087 -19.453 -29.261 1.00 92.75 308 ALA A CA 1
ATOM 2466 C C . ALA A 1 308 ? 12.340 -19.823 -27.971 1.00 92.75 308 ALA A C 1
ATOM 2468 O O . ALA A 1 308 ? 12.875 -19.654 -26.881 1.00 92.75 308 ALA A O 1
ATOM 2469 N N . ALA A 1 309 ? 11.113 -20.340 -28.090 1.00 95.12 309 ALA A N 1
ATOM 2470 C CA . ALA A 1 309 ? 10.309 -20.761 -26.951 1.00 95.12 309 ALA A CA 1
ATOM 2471 C C . ALA A 1 309 ? 11.017 -21.846 -26.131 1.00 95.12 309 ALA A C 1
ATOM 2473 O O . ALA A 1 309 ? 11.070 -21.707 -24.915 1.00 95.12 309 ALA A O 1
ATOM 2474 N N . THR A 1 310 ? 11.606 -22.864 -26.767 1.00 95.12 310 THR A N 1
ATOM 2475 C CA . THR A 1 310 ? 12.379 -23.897 -26.059 1.00 95.12 310 THR A CA 1
ATOM 2476 C C . THR A 1 310 ? 13.547 -23.289 -25.289 1.00 95.12 310 THR A C 1
ATOM 2478 O O . THR A 1 310 ? 13.628 -23.482 -24.081 1.00 95.12 310 THR A O 1
ATOM 2481 N N . GLY A 1 311 ? 14.366 -22.448 -25.933 1.00 93.94 311 GLY A N 1
ATOM 2482 C CA . GLY A 1 311 ? 15.492 -21.780 -25.273 1.00 93.94 311 GLY A CA 1
ATOM 2483 C C . GLY A 1 311 ? 15.080 -20.928 -24.065 1.00 93.94 311 GLY A C 1
ATOM 2484 O O . GLY A 1 311 ? 15.707 -21.002 -23.011 1.00 93.94 311 GLY A O 1
ATOM 2485 N N . TRP A 1 312 ? 13.991 -20.158 -24.176 1.00 95.62 312 TRP A N 1
ATOM 2486 C CA . TRP A 1 312 ? 13.479 -19.359 -23.056 1.00 95.62 312 TRP A CA 1
ATOM 2487 C C . TRP A 1 312 ? 12.866 -20.208 -21.935 1.00 95.62 312 TRP A C 1
ATOM 2489 O O . TRP A 1 312 ? 12.997 -19.835 -20.772 1.00 95.62 312 TRP A O 1
ATOM 2499 N N . ILE A 1 313 ? 12.212 -21.329 -22.260 1.00 96.12 313 ILE A N 1
ATOM 2500 C CA . ILE A 1 313 ? 11.653 -22.267 -21.271 1.00 96.12 313 ILE A CA 1
ATOM 2501 C C . ILE A 1 313 ? 12.773 -22.988 -20.516 1.00 96.12 313 ILE A C 1
ATOM 2503 O O . ILE A 1 313 ? 12.703 -23.118 -19.294 1.00 96.12 313 ILE A O 1
ATOM 2507 N N . ASP A 1 314 ? 13.815 -23.423 -21.222 1.00 95.00 314 ASP A N 1
ATOM 2508 C CA . ASP A 1 314 ? 14.959 -24.112 -20.623 1.00 95.00 314 ASP A CA 1
ATOM 2509 C C . ASP A 1 314 ? 15.750 -23.206 -19.675 1.00 95.00 314 ASP A C 1
ATOM 2511 O O . ASP A 1 314 ? 16.312 -23.692 -18.692 1.00 95.00 314 ASP A O 1
ATOM 2515 N N . ALA A 1 315 ? 15.733 -21.894 -19.934 1.00 94.69 315 ALA A N 1
ATOM 2516 C CA . ALA A 1 315 ? 16.336 -20.874 -19.087 1.00 94.69 315 ALA A CA 1
ATOM 2517 C C . ALA A 1 315 ? 15.490 -20.483 -17.859 1.00 94.69 315 ALA A C 1
ATOM 2519 O O . ALA A 1 315 ? 15.950 -19.688 -17.037 1.00 94.69 315 ALA A O 1
ATOM 2520 N N . LEU A 1 316 ? 14.262 -20.985 -17.696 1.00 95.00 316 LEU A N 1
ATOM 2521 C CA . LEU A 1 316 ? 13.495 -20.745 -16.470 1.00 95.00 316 LEU A CA 1
ATOM 2522 C C . LEU A 1 316 ? 14.148 -21.442 -15.270 1.00 95.00 316 LEU A C 1
ATOM 2524 O O . LEU A 1 316 ? 14.860 -22.437 -15.410 1.00 95.00 316 LEU A O 1
ATOM 2528 N N . ASP A 1 317 ? 13.875 -20.939 -14.064 1.00 93.19 317 ASP A N 1
ATOM 2529 C CA . ASP A 1 317 ? 14.243 -21.664 -12.853 1.00 93.19 317 ASP A CA 1
ATOM 2530 C C . ASP A 1 317 ? 13.518 -23.021 -12.794 1.00 93.19 317 ASP A C 1
ATOM 2532 O O . ASP A 1 317 ? 12.448 -23.211 -13.383 1.00 93.19 317 ASP A O 1
ATOM 2536 N N . VAL A 1 318 ? 14.106 -23.977 -12.070 1.00 92.06 318 VAL A N 1
ATOM 2537 C CA . VAL A 1 318 ? 13.613 -25.362 -12.018 1.00 92.06 318 VAL A CA 1
ATOM 2538 C C . VAL A 1 318 ? 12.157 -25.428 -11.549 1.00 92.06 318 VAL A C 1
ATOM 2540 O O . VAL A 1 318 ? 11.363 -26.156 -12.140 1.00 92.06 318 VAL A O 1
ATOM 2543 N N . ALA A 1 319 ? 11.786 -24.638 -10.535 1.00 93.88 319 ALA A N 1
ATOM 2544 C CA . ALA A 1 319 ? 10.436 -24.665 -9.982 1.00 93.88 319 ALA A CA 1
ATOM 2545 C C . ALA A 1 319 ? 9.403 -24.174 -11.003 1.00 93.88 319 ALA A C 1
ATOM 2547 O O . ALA A 1 319 ? 8.343 -24.785 -11.141 1.00 93.88 319 ALA A O 1
ATOM 2548 N N . SER A 1 320 ? 9.728 -23.120 -11.757 1.00 92.81 320 SER A N 1
ATOM 2549 C CA . SER A 1 320 ? 8.899 -22.652 -12.867 1.00 92.81 320 SER A CA 1
ATOM 2550 C C . SER A 1 320 ? 8.813 -23.704 -13.973 1.00 92.81 320 SER A C 1
ATOM 2552 O O . SER A 1 320 ? 7.712 -24.135 -14.319 1.00 92.81 320 SER A O 1
ATOM 2554 N N . ARG A 1 321 ? 9.948 -24.170 -14.505 1.00 93.69 321 ARG A N 1
ATOM 2555 C CA . ARG A 1 321 ? 10.005 -25.099 -15.650 1.00 93.69 321 ARG A CA 1
ATOM 2556 C C . ARG A 1 321 ? 9.232 -26.403 -15.419 1.00 93.69 321 ARG A C 1
ATOM 2558 O O . ARG A 1 321 ? 8.618 -26.919 -16.352 1.00 93.69 321 ARG A O 1
ATOM 2565 N N . ASP A 1 322 ? 9.208 -26.902 -14.185 1.00 94.25 322 ASP A N 1
ATOM 2566 C CA . ASP A 1 322 ? 8.554 -28.170 -13.836 1.00 94.25 322 ASP A CA 1
ATOM 2567 C C . ASP A 1 322 ? 7.025 -28.068 -13.693 1.00 94.25 322 ASP A C 1
ATOM 2569 O O . ASP A 1 322 ? 6.334 -29.089 -13.576 1.00 94.25 322 ASP A O 1
ATOM 2573 N N . THR A 1 323 ? 6.461 -26.859 -13.751 1.00 97.00 323 THR A N 1
ATOM 2574 C CA . THR A 1 323 ? 5.005 -26.679 -13.782 1.00 97.00 323 THR A CA 1
ATOM 2575 C C . THR A 1 323 ? 4.383 -27.304 -15.036 1.00 97.00 323 THR A C 1
ATOM 2577 O O . THR A 1 323 ? 4.988 -27.384 -16.109 1.00 97.00 323 THR A O 1
ATOM 2580 N N . LEU A 1 324 ? 3.116 -27.723 -14.923 1.00 97.31 324 LEU A N 1
ATOM 2581 C CA . LEU A 1 324 ? 2.373 -28.341 -16.031 1.00 97.31 324 LEU A CA 1
ATOM 2582 C C . LEU A 1 324 ? 2.349 -27.467 -17.292 1.00 97.31 324 LEU A C 1
ATOM 2584 O O . LEU A 1 324 ? 2.436 -27.996 -18.398 1.00 97.31 324 LEU A O 1
ATOM 2588 N N . GLN A 1 325 ? 2.263 -26.144 -17.127 1.00 95.88 325 GLN A N 1
ATOM 2589 C CA . GLN A 1 325 ? 2.257 -25.186 -18.230 1.00 95.88 325 GLN A CA 1
ATOM 2590 C C . GLN A 1 325 ? 3.511 -25.324 -19.099 1.00 95.88 325 GLN A C 1
ATOM 2592 O O . GLN A 1 325 ? 3.402 -25.500 -20.312 1.00 95.88 325 GLN A O 1
ATOM 2597 N N . TRP A 1 326 ? 4.694 -25.241 -18.493 1.00 97.25 326 TRP A N 1
ATOM 2598 C CA . TRP A 1 326 ? 5.947 -25.192 -19.242 1.00 97.25 326 TRP A CA 1
ATOM 2599 C C . TRP A 1 326 ? 6.350 -26.559 -19.786 1.00 97.25 326 TRP A C 1
ATOM 2601 O O . TRP A 1 326 ? 6.786 -26.640 -20.931 1.00 97.25 326 TRP A O 1
ATOM 2611 N N . ARG A 1 327 ? 6.065 -27.643 -19.055 1.00 96.38 327 ARG A N 1
ATOM 2612 C CA . ARG A 1 327 ? 6.221 -29.016 -19.568 1.00 96.38 327 ARG A CA 1
ATOM 2613 C C . ARG A 1 327 ? 5.352 -29.285 -20.795 1.00 96.38 327 ARG A C 1
ATOM 2615 O O . ARG A 1 327 ? 5.822 -29.896 -21.751 1.00 96.38 327 ARG A O 1
ATOM 2622 N N . TYR A 1 328 ? 4.101 -28.821 -20.783 1.00 97.69 328 TYR A N 1
ATOM 2623 C CA . TYR A 1 328 ? 3.210 -28.938 -21.938 1.00 97.69 328 TYR A CA 1
ATOM 2624 C C . TYR A 1 328 ? 3.763 -28.182 -23.150 1.00 97.69 328 TYR A C 1
ATOM 2626 O O . TYR A 1 328 ? 3.855 -28.746 -24.239 1.00 97.69 328 TYR A O 1
ATOM 2634 N N . TRP A 1 329 ? 4.158 -26.918 -22.969 1.00 97.38 329 TRP A N 1
ATOM 2635 C CA . TRP A 1 329 ? 4.665 -26.106 -24.075 1.00 97.38 329 TRP A CA 1
ATOM 2636 C C . TRP A 1 329 ? 5.999 -26.607 -24.619 1.00 97.38 329 TRP A C 1
ATOM 2638 O O . TRP A 1 329 ? 6.188 -26.553 -25.831 1.00 97.38 329 TRP A O 1
ATOM 2648 N N . LEU A 1 330 ? 6.866 -27.153 -23.764 1.00 95.25 330 LEU A N 1
ATOM 2649 C CA . LEU A 1 330 ? 8.111 -27.790 -24.183 1.00 95.25 330 LEU A CA 1
ATOM 2650 C C . LEU A 1 330 ? 7.858 -29.069 -24.992 1.00 95.25 330 LEU A C 1
ATOM 2652 O O . LEU A 1 330 ? 8.509 -29.275 -26.003 1.00 95.25 330 LEU A O 1
ATOM 2656 N N . GLY A 1 331 ? 6.885 -29.901 -24.600 1.00 94.44 331 GLY A N 1
ATOM 2657 C CA . GLY A 1 331 ? 6.528 -31.108 -25.360 1.00 94.44 331 GLY A CA 1
ATOM 2658 C C . GLY A 1 331 ? 5.801 -30.833 -26.684 1.00 94.44 331 GLY A C 1
ATOM 2659 O O . GLY A 1 331 ? 5.730 -31.712 -27.539 1.00 94.44 331 GLY A O 1
ATOM 2660 N N . ARG A 1 332 ? 5.229 -29.635 -26.845 1.00 94.06 332 ARG A N 1
ATOM 2661 C CA . ARG A 1 332 ? 4.518 -29.203 -28.058 1.00 94.06 332 ARG A CA 1
ATOM 2662 C C . ARG A 1 332 ? 5.413 -28.462 -29.057 1.00 94.06 332 ARG A C 1
ATOM 2664 O O . ARG A 1 332 ? 5.059 -28.406 -30.242 1.00 94.06 332 ARG A O 1
ATOM 2671 N N . ALA A 1 333 ? 6.424 -27.750 -28.563 1.00 90.75 333 ALA A N 1
ATOM 2672 C CA . ALA A 1 333 ? 7.392 -27.013 -29.375 1.00 90.75 333 ALA A CA 1
ATOM 2673 C C . ALA A 1 333 ? 8.261 -27.992 -30.165 1.00 90.75 333 ALA A C 1
ATOM 2675 O O . ALA A 1 333 ? 8.540 -27.660 -31.341 1.00 90.75 333 ALA A O 1
#

Solvent-accessible surface area (backbone atoms only — not comparable to full-atom values): 18148 Å² total; per-residue (Å²): 133,87,83,83,81,82,82,58,64,71,62,55,50,52,52,50,52,53,49,51,51,52,50,24,54,52,25,46,76,70,65,37,53,70,62,20,56,50,44,52,60,78,30,70,87,44,95,63,35,66,57,50,55,49,51,56,51,58,77,43,43,89,75,53,49,72,69,54,42,55,50,50,23,60,78,29,58,98,41,82,56,8,61,53,50,40,53,52,39,45,54,52,31,48,76,69,65,37,30,66,64,31,50,81,66,61,72,95,64,87,53,64,47,61,48,28,43,46,30,45,15,33,41,72,71,68,44,41,67,68,21,54,68,53,40,60,82,68,59,58,42,34,66,87,75,51,80,57,34,50,69,55,51,53,52,40,47,76,70,61,73,62,49,52,68,55,51,48,54,20,34,50,36,5,55,75,66,64,30,60,68,58,33,59,63,50,46,78,64,44,57,77,68,55,27,42,11,47,49,35,31,53,41,10,72,79,44,21,73,53,49,63,46,65,88,50,48,47,90,44,74,60,12,48,52,17,45,44,51,4,36,41,52,19,5,72,75,41,19,68,63,26,46,57,29,44,62,68,44,63,82,74,47,91,69,53,69,68,61,49,50,54,41,51,44,41,28,45,47,27,26,24,72,75,67,47,65,80,79,94,72,69,58,70,47,84,89,59,52,71,68,50,36,54,46,46,19,52,29,22,55,77,65,68,36,37,78,58,19,47,48,20,44,69,46,40,56,69,77,62,36,71,33,72,68,46,48,50,51,57,77,69,87

Mean predicted aligned error: 6.26 Å

Foldseek 3Di:
DDDDDPPPPPVVVLVVLVVLVVVLVVCVVVVVVVSNVVSLVVCVPPPCSLVSLLSNCLSCLLVDDLVRLQVQLVVQVVHPSSVVSSVVSLVSCLVVVVLVSNQVSQDDDDQLLSLLSNLVSCCSVPVVVVSLVSVLVSQLAQDDGDPSNVVSVVVNVVVVVDDLVSLLSNLVRVLVVVVLVVNVVSLVRDDDLLSLLSVLLSCLSVPLLCLLVQVSADQDPSSLVSSLSSLLVCLQPPLVVSVVSCVVNVVPHPDDPLSVLSSVLSSQLSCLLVVDHDPPDQLQDPSDDLVSLVSQLVSCVVNVVLVSNLRSLVNHDPVSNPDPVNVVSNVVD

Sequence (333 aa):
MAGLLATGGAADDLYELRTQYKDAVHALQAGRITKFRQALRDLEGYALHPYLVYYDIESRLRHLSPADAVKARKTLEDMPLGERLYGRWLVSQARRGRWEVYRDHYVPQQRADARCYHARALYRTGDREAALALVPDLWVVGESQPKACDPLFEVWMAAGLRTEEMAWRRLGLAIDANERMLARYLLRFFSGSRARAAQAYYDGHVRPEVARQRSRFPDTEYGHQALAHALTRYAARNPRAAADAWRGHRARLSLSDGTRTYIDERIALGLATLGEFPPDVDAAADSHSPDYRTGMATASIAHRRWGAATGWIDALDVASRDTLQWRYWLGRA

Nearest PDB structures (foldseek):
  6fc4-assembly1_A  TM=7.639E-01  e=3.540E-10  Pseudomonas aeruginosa
  5ohu-assembly1_A  TM=7.562E-01  e=4.012E-10  Pseudomonas aeruginosa
  1qsa-assembly1_A  TM=8.155E-01  e=1.003E-09  Escherichia coli
  1sly-assembly1_A  TM=8.097E-01  e=1.288E-09  Escherichia coli